Protein AF-0000000082841310 (afdb_homodimer)

Nearest PDB structures (foldseek):
  2igl-assembly1_C  TM=9.762E-01  e=1.191E-15  Escherichia coli K-12
  2gpz-assembly1_A  TM=9.526E-01  e=9.911E-15  Salmonella enterica subsp. enterica serovar Dublin
  3iwu-assembly1_B  TM=9.505E-01  e=1.880E-13  Danio rerio
  2h1x-assembly1_D  TM=9.177E-01  e=1.107E-13  Danio rerio
  3cfq-assembly1_B  TM=9.341E-01  e=1.647E-11  Homo sapiens

Organism: NCBI:txid2654633

Structure (mmCIF, N/CA/C/O backbone):
data_AF-0000000082841310-model_v1
#
loop_
_entity.id
_entity.type
_entity.pdbx_description
1 polymer '5-hydroxyisourate hydrolase'
#
loop_
_atom_site.group_PDB
_atom_site.id
_atom_site.type_symbol
_atom_site.label_atom_id
_atom_site.label_alt_id
_atom_site.label_comp_id
_atom_site.label_asym_id
_atom_site.label_entity_id
_atom_site.label_seq_id
_atom_site.pdbx_PDB_ins_code
_atom_site.Cartn_x
_atom_site.Cartn_y
_atom_site.Cartn_z
_atom_site.occupancy
_atom_site.B_iso_or_equiv
_atom_site.auth_seq_id
_atom_site.auth_comp_id
_atom_site.auth_asym_id
_atom_site.auth_atom_id
_atom_site.pdbx_PDB_model_num
ATOM 1 N N . MET A 1 1 ? 2.818 27.375 11.508 1 87.62 1 MET A N 1
ATOM 2 C CA . MET A 1 1 ? 2.15 26.406 12.375 1 87.62 1 MET A CA 1
ATOM 3 C C . MET A 1 1 ? 1.432 25.344 11.547 1 87.62 1 MET A C 1
ATOM 5 O O . MET A 1 1 ? 0.902 25.641 10.477 1 87.62 1 MET A O 1
ATOM 9 N N . VAL A 1 2 ? 1.519 24.047 12.008 1 89.94 2 VAL A N 1
ATOM 10 C CA . VAL A 1 2 ? 0.82 22.984 11.305 1 89.94 2 VAL A CA 1
ATOM 11 C C . VAL A 1 2 ? -0.659 23 11.68 1 89.94 2 VAL A C 1
ATOM 13 O O . VAL A 1 2 ? -1.005 22.969 12.859 1 89.94 2 VAL A O 1
ATOM 16 N N . PRO A 1 3 ? -1.498 23.094 10.703 1 93.88 3 PRO A N 1
ATOM 17 C CA . PRO A 1 3 ? -2.928 23.109 11.023 1 93.88 3 PRO A CA 1
ATOM 18 C C . PRO A 1 3 ? -3.418 21.75 11.547 1 93.88 3 PRO A C 1
ATOM 20 O O . PRO A 1 3 ? -2.818 20.719 11.25 1 93.88 3 PRO A O 1
ATOM 23 N N . THR A 1 4 ? -4.523 21.766 12.273 1 93.62 4 THR A N 1
ATOM 24 C CA . THR A 1 4 ? -5.184 20.531 12.695 1 93.62 4 THR A CA 1
ATOM 25 C C . THR A 1 4 ? -5.66 19.734 11.492 1 93.62 4 THR A C 1
ATOM 27 O O . THR A 1 4 ? -5.477 18.516 11.438 1 93.62 4 THR A O 1
ATOM 30 N N . ALA A 1 5 ? -6.293 20.438 10.547 1 96.25 5 ALA A N 1
ATOM 31 C CA . ALA A 1 5 ? -6.75 19.812 9.305 1 96.25 5 ALA A CA 1
ATOM 32 C C . ALA A 1 5 ? -5.578 19.516 8.375 1 96.25 5 ALA A C 1
ATOM 34 O O . ALA A 1 5 ? -5.301 20.297 7.453 1 96.25 5 ALA A O 1
ATOM 35 N N . SER A 1 6 ? -4.875 18.438 8.648 1 97.75 6 SER A N 1
ATOM 36 C CA . SER A 1 6 ? -3.666 18.125 7.898 1 97.75 6 SER A CA 1
ATOM 37 C C . SER A 1 6 ? -3.402 16.625 7.867 1 97.75 6 SER A C 1
ATOM 39 O O . SER A 1 6 ? -4.078 15.859 8.555 1 97.75 6 SER A O 1
ATOM 41 N N . ILE A 1 7 ? -2.555 16.281 6.992 1 98.56 7 ILE A N 1
ATOM 42 C CA . ILE A 1 7 ? -2.062 14.906 6.91 1 98.56 7 ILE A CA 1
ATOM 43 C C . ILE A 1 7 ? -0.596 14.859 7.336 1 98.56 7 ILE A C 1
ATOM 45 O O . ILE A 1 7 ? 0.218 15.656 6.867 1 98.56 7 ILE A O 1
ATOM 49 N N . SER A 1 8 ? -0.327 13.969 8.281 1 98.69 8 SER A N 1
ATOM 50 C CA . SER A 1 8 ? 1.045 13.719 8.711 1 98.69 8 SER A CA 1
ATOM 51 C C . SER A 1 8 ? 1.447 12.266 8.461 1 98.69 8 SER A C 1
ATOM 53 O O . SER A 1 8 ? 0.598 11.422 8.164 1 98.69 8 SER A O 1
ATOM 55 N N . ALA A 1 9 ? 2.709 12.086 8.484 1 98.81 9 ALA A N 1
ATOM 56 C CA . ALA A 1 9 ? 3.238 10.742 8.297 1 98.81 9 ALA A CA 1
ATOM 57 C C . ALA A 1 9 ? 4.41 10.477 9.234 1 98.81 9 ALA A C 1
ATOM 59 O O . ALA A 1 9 ? 4.938 11.398 9.859 1 98.81 9 ALA A O 1
ATOM 60 N N . HIS A 1 10 ? 4.703 9.25 9.391 1 98.81 10 HIS A N 1
ATOM 61 C CA . HIS A 1 10 ? 5.816 8.711 10.164 1 98.81 10 HIS A CA 1
ATOM 62 C C . HIS A 1 10 ? 6.305 7.387 9.578 1 98.81 10 HIS A C 1
ATOM 64 O O . HIS A 1 10 ? 5.504 6.492 9.312 1 98.81 10 HIS A O 1
ATOM 70 N N . VAL A 1 11 ? 7.586 7.363 9.289 1 98.88 11 VAL A N 1
ATOM 71 C CA . VAL A 1 11 ? 8.125 6.102 8.797 1 98.88 11 VAL A CA 1
ATOM 72 C C . VAL A 1 11 ? 9.102 5.523 9.828 1 98.88 11 VAL A C 1
ATOM 74 O O . VAL A 1 11 ? 10.094 6.168 10.18 1 98.88 11 VAL A O 1
ATOM 77 N N . LEU A 1 12 ? 8.773 4.406 10.32 1 98.81 12 LEU A N 1
ATOM 78 C CA . LEU A 1 12 ? 9.664 3.641 11.188 1 98.81 12 LEU A CA 1
ATOM 79 C C . LEU A 1 12 ? 10.25 2.447 10.445 1 98.81 12 LEU A C 1
ATOM 81 O O . LEU A 1 12 ? 9.516 1.588 9.953 1 98.81 12 LEU A O 1
ATOM 85 N N . ASP A 1 13 ? 11.547 2.363 10.32 1 98.56 13 ASP A N 1
ATOM 86 C CA . ASP A 1 13 ? 12.25 1.206 9.773 1 98.56 13 ASP A CA 1
ATOM 87 C C . ASP A 1 13 ? 12.453 0.132 10.836 1 98.56 13 ASP A C 1
ATOM 89 O O . ASP A 1 13 ? 13.43 0.172 11.586 1 98.56 13 ASP A O 1
ATOM 93 N N . ILE A 1 14 ? 11.68 -0.833 10.742 1 97.69 14 ILE A N 1
ATOM 94 C CA . ILE A 1 14 ? 11.688 -1.808 11.828 1 97.69 14 ILE A CA 1
ATOM 95 C C . ILE A 1 14 ? 12.828 -2.801 11.625 1 97.69 14 ILE A C 1
ATOM 97 O O . ILE A 1 14 ? 13.266 -3.457 12.578 1 97.69 14 ILE A O 1
ATOM 101 N N . SER A 1 15 ? 13.297 -3.008 10.461 1 95 15 SER A N 1
ATOM 102 C CA . SER A 1 15 ? 14.445 -3.879 10.219 1 95 15 SER A CA 1
ATOM 103 C C . SER A 1 15 ? 15.719 -3.293 10.812 1 95 15 SER A C 1
ATOM 105 O O . SER A 1 15 ? 16.578 -4.031 11.281 1 95 15 SER A O 1
ATOM 107 N N . GLY A 1 16 ? 15.82 -2.014 10.82 1 94 16 GLY A N 1
ATOM 108 C CA . GLY A 1 16 ? 16.969 -1.332 11.406 1 94 16 GLY A CA 1
ATOM 109 C C . GLY A 1 16 ? 16.734 -0.907 12.844 1 94 16 GLY A C 1
ATOM 110 O O . GLY A 1 16 ? 17.672 -0.528 13.547 1 94 16 GLY A O 1
ATOM 111 N N . GLY A 1 17 ? 15.516 -0.936 13.258 1 96.56 17 GLY A N 1
ATOM 112 C CA . GLY A 1 17 ? 15.156 -0.547 14.617 1 96.56 17 GLY A CA 1
ATOM 113 C C . GLY A 1 17 ? 15.25 0.948 14.852 1 96.56 17 GLY A C 1
ATOM 114 O O . GLY A 1 17 ? 15.625 1.387 15.945 1 96.56 17 GLY A O 1
ATOM 115 N N . LYS A 1 18 ? 14.938 1.719 13.859 1 98 18 LYS A N 1
ATOM 116 C CA . LYS A 1 18 ? 15.094 3.166 13.961 1 98 18 LYS A CA 1
ATOM 117 C C . LYS A 1 18 ? 14.094 3.896 13.078 1 98 18 LYS A C 1
ATOM 119 O O . LYS A 1 18 ? 13.578 3.326 12.109 1 98 18 LYS A O 1
ATOM 124 N N . PRO A 1 19 ? 13.797 5.207 13.43 1 98.62 19 PRO A N 1
ATOM 125 C CA . PRO A 1 19 ? 13.039 6.027 12.477 1 98.62 19 PRO A CA 1
ATOM 126 C C . PRO A 1 19 ? 13.75 6.172 11.133 1 98.62 19 PRO A C 1
ATOM 128 O O . PRO A 1 19 ? 14.977 6.238 11.086 1 98.62 19 PRO A O 1
ATOM 131 N N . ALA A 1 20 ? 13.062 6.148 10.109 1 98.69 20 ALA A N 1
ATOM 132 C CA . ALA A 1 20 ? 13.633 6.301 8.773 1 98.69 20 ALA A CA 1
ATOM 133 C C . ALA A 1 20 ? 13.719 7.773 8.383 1 98.69 20 ALA A C 1
ATOM 135 O O . ALA A 1 20 ? 12.719 8.383 7.996 1 98.69 20 ALA A O 1
ATOM 136 N N . ALA A 1 21 ? 14.883 8.383 8.445 1 98.38 21 ALA A N 1
ATOM 137 C CA . ALA A 1 21 ? 15.125 9.766 8.031 1 98.38 21 ALA A CA 1
ATOM 138 C C . ALA A 1 21 ? 15.406 9.844 6.535 1 98.38 21 ALA A C 1
ATOM 140 O O . ALA A 1 21 ? 16.078 8.984 5.977 1 98.38 21 ALA A O 1
ATOM 141 N N . GLY A 1 22 ? 14.836 10.797 5.902 1 98.44 22 GLY A N 1
ATOM 142 C CA . GLY A 1 22 ? 15.258 11.117 4.547 1 98.44 22 GLY A CA 1
ATOM 143 C C . GLY A 1 22 ? 14.438 10.406 3.486 1 98.44 22 GLY A C 1
ATOM 144 O O . GLY A 1 22 ? 14.812 10.383 2.312 1 98.44 22 GLY A O 1
ATOM 145 N N . ILE A 1 23 ? 13.375 9.789 3.838 1 98.81 23 ILE A N 1
ATOM 146 C CA . ILE A 1 23 ? 12.461 9.25 2.842 1 98.81 23 ILE A CA 1
ATOM 147 C C . ILE A 1 23 ? 11.578 10.367 2.293 1 98.81 23 ILE A C 1
ATOM 149 O O . ILE A 1 23 ? 10.914 11.078 3.057 1 98.81 23 ILE A O 1
ATOM 153 N N . GLN A 1 24 ? 11.617 10.578 1.01 1 98.88 24 GLN A N 1
ATOM 154 C CA . GLN A 1 24 ? 10.703 11.539 0.388 1 98.88 24 GLN A CA 1
ATOM 155 C C . GLN A 1 24 ? 9.289 10.977 0.321 1 98.88 24 GLN A C 1
ATOM 157 O O . GLN A 1 24 ? 9.094 9.812 -0.026 1 98.88 24 GLN A O 1
ATOM 162 N N . ILE A 1 25 ? 8.352 11.742 0.687 1 98.94 25 ILE A N 1
ATOM 163 C CA . ILE A 1 25 ? 6.934 11.422 0.583 1 98.94 25 ILE A CA 1
ATOM 164 C C . ILE A 1 25 ? 6.246 12.422 -0.347 1 98.94 25 ILE A C 1
ATOM 166 O O . ILE A 1 25 ? 6.305 13.633 -0.122 1 98.94 25 ILE A O 1
ATOM 170 N N . LEU A 1 26 ? 5.652 11.891 -1.421 1 98.94 26 LEU A N 1
ATOM 171 C CA . LEU A 1 26 ? 4.832 12.695 -2.324 1 98.94 26 LEU A CA 1
ATOM 172 C C . LEU A 1 26 ? 3.355 12.57 -1.962 1 98.94 26 LEU A C 1
ATOM 174 O O . LEU A 1 26 ? 2.869 11.477 -1.673 1 98.94 26 LEU A O 1
ATOM 178 N N . ALA A 1 27 ? 2.705 13.742 -1.963 1 98.88 27 ALA A N 1
ATOM 179 C CA . ALA A 1 27 ? 1.276 13.766 -1.658 1 98.88 27 ALA A CA 1
ATOM 180 C C . ALA A 1 27 ? 0.462 14.172 -2.883 1 98.88 27 ALA A C 1
ATOM 182 O O . ALA A 1 27 ? 0.828 15.109 -3.596 1 98.88 27 ALA A O 1
ATOM 183 N N . TYR A 1 28 ? -0.598 13.414 -3.111 1 98.88 28 TYR A N 1
ATOM 184 C CA . TYR A 1 28 ? -1.493 13.68 -4.23 1 98.88 28 TYR A CA 1
ATOM 185 C C . TYR A 1 28 ? -2.945 13.727 -3.77 1 98.88 28 TYR A C 1
ATOM 187 O O . TYR A 1 28 ? -3.309 13.094 -2.777 1 98.88 28 TYR A O 1
ATOM 195 N N . PHE A 1 29 ? -3.727 14.5 -4.527 1 98.81 29 PHE A N 1
ATOM 196 C CA . PHE A 1 29 ? -5.176 14.57 -4.391 1 98.81 29 PHE A CA 1
ATOM 197 C C . PHE A 1 29 ? -5.863 14.211 -5.703 1 98.81 29 PHE A C 1
ATOM 199 O O . PHE A 1 29 ? -5.434 14.641 -6.773 1 98.81 29 PHE A O 1
ATOM 206 N N . GLN A 1 30 ? -6.863 13.344 -5.543 1 98.56 30 GLN A N 1
ATOM 207 C CA . GLN A 1 30 ? -7.543 12.898 -6.754 1 98.56 30 GLN A CA 1
ATOM 208 C C . GLN A 1 30 ? -8.5 13.961 -7.273 1 98.56 30 GLN A C 1
ATOM 210 O O . GLN A 1 30 ? -9.352 14.453 -6.531 1 98.56 30 GLN A O 1
ATOM 215 N N . VAL A 1 31 ? -8.375 14.359 -8.484 1 97.56 31 VAL A N 1
ATOM 216 C CA . VAL A 1 31 ? -9.281 15.258 -9.188 1 97.56 31 VAL A CA 1
ATOM 217 C C . VAL A 1 31 ? -9.82 14.562 -10.438 1 97.56 31 VAL A C 1
ATOM 219 O O . VAL A 1 31 ? -9.078 14.328 -11.398 1 97.56 31 VAL A O 1
ATOM 222 N N . ASP A 1 32 ? -11.156 14.195 -10.383 1 92.69 32 ASP A N 1
ATOM 223 C CA . ASP A 1 32 ? -11.758 13.359 -11.414 1 92.69 32 ASP A CA 1
ATOM 224 C C . ASP A 1 32 ? -11.008 12.039 -11.555 1 92.69 32 ASP A C 1
ATOM 226 O O . ASP A 1 32 ? -10.906 11.266 -10.602 1 92.69 32 ASP A O 1
ATOM 230 N N . ASP A 1 33 ? -10.266 11.695 -12.547 1 90.06 33 ASP A N 1
ATOM 231 C CA . ASP A 1 33 ? -9.594 10.406 -12.719 1 90.06 33 ASP A CA 1
ATOM 232 C C . ASP A 1 33 ? -8.078 10.586 -12.789 1 90.06 33 ASP A C 1
ATOM 234 O O . ASP A 1 33 ? -7.367 9.719 -13.297 1 90.06 33 ASP A O 1
ATOM 238 N N . SER A 1 34 ? -7.707 11.75 -12.172 1 96.69 34 SER A N 1
ATOM 239 C CA . SER A 1 34 ? -6.277 12.047 -12.211 1 96.69 34 SER A CA 1
ATOM 240 C C . SER A 1 34 ? -5.754 12.43 -10.828 1 96.69 34 SER A C 1
ATOM 242 O O . SER A 1 34 ? -6.535 12.773 -9.938 1 96.69 34 SER A O 1
ATOM 244 N N . TRP A 1 35 ? -4.492 12.312 -10.703 1 98.06 35 TRP A N 1
ATOM 245 C CA . TRP A 1 35 ? -3.816 12.68 -9.469 1 98.06 35 TRP A CA 1
ATOM 246 C C . TRP A 1 35 ? -3.113 14.023 -9.609 1 98.06 35 TRP A C 1
ATOM 248 O O . TRP A 1 35 ? -2.312 14.219 -10.523 1 98.06 35 TRP A O 1
ATOM 258 N N . LYS A 1 36 ? -3.459 14.961 -8.711 1 98.44 36 LYS A N 1
ATOM 259 C CA . LYS A 1 36 ? -2.77 16.25 -8.617 1 98.44 36 LYS A CA 1
ATOM 260 C C . LYS A 1 36 ? -1.772 16.25 -7.461 1 98.44 36 LYS A C 1
ATOM 262 O O . LYS A 1 36 ? -2.152 16.062 -6.305 1 98.44 36 LYS A O 1
ATOM 267 N N . LYS A 1 37 ? -0.49 16.547 -7.789 1 98.75 37 LYS A N 1
ATOM 268 C CA . LYS A 1 37 ? 0.514 16.641 -6.73 1 98.75 37 LYS A CA 1
ATOM 269 C C . LYS A 1 37 ? 0.271 17.875 -5.855 1 98.75 37 LYS A C 1
ATOM 271 O O . LYS A 1 37 ? 0.106 18.984 -6.363 1 98.75 37 LYS A O 1
ATOM 276 N N . ILE A 1 38 ? 0.309 17.688 -4.527 1 98.81 38 ILE A N 1
ATOM 277 C CA . ILE A 1 38 ? -0.021 18.797 -3.645 1 98.81 38 ILE A CA 1
ATOM 278 C C . ILE A 1 38 ? 1.093 18.984 -2.619 1 98.81 38 ILE A C 1
ATOM 280 O O . ILE A 1 38 ? 1.05 19.922 -1.816 1 98.81 38 ILE A O 1
ATOM 284 N N . GLY A 1 39 ? 2.039 18.031 -2.633 1 98.56 39 GLY A N 1
ATOM 285 C CA . GLY A 1 39 ? 3.127 18.188 -1.681 1 98.56 39 GLY A CA 1
ATOM 286 C C . GLY A 1 39 ? 4.262 17.219 -1.905 1 98.56 39 GLY A C 1
ATOM 287 O O . GLY A 1 39 ? 4.105 16.219 -2.625 1 98.56 39 GLY A O 1
ATOM 288 N N . SER A 1 40 ? 5.383 17.5 -1.416 1 98.75 40 SER A N 1
ATOM 289 C CA . SER A 1 40 ? 6.602 16.688 -1.406 1 98.75 40 SER A CA 1
ATOM 290 C C . SER A 1 40 ? 7.48 17.031 -0.21 1 98.75 40 SER A C 1
ATOM 292 O O . SER A 1 40 ? 8.016 18.141 -0.126 1 98.75 40 SER A O 1
ATOM 294 N N . GLU A 1 41 ? 7.566 16.141 0.684 1 98.75 41 GLU A N 1
ATOM 295 C CA . GLU A 1 41 ? 8.328 16.375 1.905 1 98.75 41 GLU A CA 1
ATOM 296 C C . GLU A 1 41 ? 9.266 15.211 2.205 1 98.75 41 GLU A C 1
ATOM 298 O O . GLU A 1 41 ? 9.133 14.133 1.611 1 98.75 41 GLU A O 1
ATOM 303 N N . PHE A 1 42 ? 10.219 15.43 3.102 1 98.81 42 PHE A N 1
A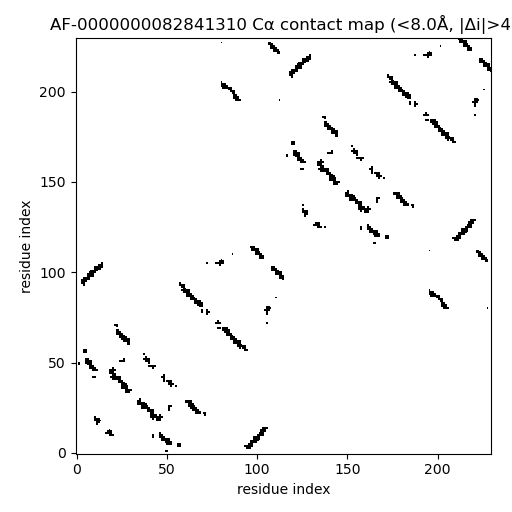TOM 304 C CA . PHE A 1 42 ? 11.133 14.391 3.564 1 98.81 42 PHE A CA 1
ATOM 305 C C . PHE A 1 42 ? 10.938 14.117 5.051 1 98.81 42 PHE A C 1
ATOM 307 O O . PHE A 1 42 ? 10.734 15.047 5.836 1 98.81 42 PHE A O 1
ATOM 314 N N . THR A 1 43 ? 10.961 12.812 5.367 1 98.88 43 THR A N 1
ATOM 315 C CA . THR A 1 43 ? 10.961 12.5 6.793 1 98.88 43 THR A CA 1
ATOM 316 C C . THR A 1 43 ? 12.164 13.141 7.484 1 98.88 43 THR A C 1
ATOM 318 O O . THR A 1 43 ? 13.266 13.156 6.934 1 98.88 43 THR A O 1
ATOM 321 N N . GLN A 1 44 ? 11.898 13.672 8.617 1 98.62 44 GLN A N 1
ATOM 322 C CA . GLN A 1 44 ? 12.945 14.25 9.453 1 98.62 44 GLN A CA 1
ATOM 323 C C . GLN A 1 44 ? 13.758 13.164 10.148 1 98.62 44 GLN A C 1
ATOM 325 O O . GLN A 1 44 ? 13.578 11.977 9.883 1 98.62 44 GLN A O 1
ATOM 330 N N . THR A 1 45 ? 14.617 13.586 11.094 1 98.31 45 THR A N 1
ATOM 331 C CA . THR A 1 45 ? 15.508 12.656 11.773 1 98.31 45 THR A CA 1
ATOM 332 C C . THR A 1 45 ? 14.719 11.695 12.656 1 98.31 45 THR A C 1
ATOM 334 O O . THR A 1 45 ? 15.156 10.57 12.906 1 98.31 45 THR A O 1
ATOM 337 N N . ASN A 1 46 ? 13.609 12.117 13.062 1 98.56 46 ASN A N 1
ATOM 338 C CA . ASN A 1 46 ? 12.773 11.258 13.891 1 98.56 46 ASN A CA 1
ATOM 339 C C . ASN A 1 46 ? 11.789 10.445 13.047 1 98.56 46 ASN A C 1
ATOM 341 O O . ASN A 1 46 ? 10.875 9.812 13.586 1 98.56 46 ASN A O 1
ATOM 345 N N . GLY A 1 47 ? 11.898 10.477 11.734 1 98.81 47 GLY A N 1
ATOM 346 C CA . GLY A 1 47 ? 11.086 9.688 10.82 1 98.81 47 GLY A CA 1
ATOM 347 C C . GLY A 1 47 ? 9.742 10.328 10.516 1 98.81 47 GLY A C 1
ATOM 348 O O . GLY A 1 47 ? 8.906 9.727 9.836 1 98.81 47 GLY A O 1
ATOM 349 N N . ARG A 1 48 ? 9.539 11.594 10.961 1 98.75 48 ARG A N 1
ATOM 350 C CA . ARG A 1 48 ? 8.219 12.211 10.852 1 98.75 48 ARG A CA 1
ATOM 351 C C . ARG A 1 48 ? 8.18 13.234 9.727 1 98.75 48 ARG A C 1
ATOM 353 O O . ARG A 1 48 ? 9.211 13.789 9.344 1 98.75 48 ARG A O 1
ATOM 360 N N . VAL A 1 49 ? 7.062 13.391 9.141 1 98.62 49 VAL A N 1
ATOM 361 C CA . VAL A 1 49 ? 6.613 14.539 8.359 1 98.62 49 VAL A CA 1
ATOM 362 C C . VAL A 1 49 ? 5.348 15.125 8.977 1 98.62 49 VAL A C 1
ATOM 364 O O . VAL A 1 49 ? 4.273 14.516 8.898 1 98.62 49 VAL A O 1
ATOM 367 N N . ASP A 1 50 ? 5.445 16.25 9.5 1 98 50 ASP A N 1
ATOM 368 C CA . ASP A 1 50 ? 4.32 16.812 10.242 1 98 50 ASP A CA 1
ATOM 369 C C . ASP A 1 50 ? 3.201 17.25 9.297 1 98 50 ASP A C 1
ATOM 371 O O . ASP A 1 50 ? 2.029 17.266 9.68 1 98 50 ASP A O 1
ATOM 375 N N . TRP A 1 51 ? 3.59 17.609 8.164 1 98.38 51 TRP A N 1
ATOM 376 C CA . TRP A 1 51 ? 2.654 18.141 7.18 1 98.38 51 TRP A CA 1
ATOM 377 C C . TRP A 1 51 ? 3.115 17.812 5.762 1 98.38 51 TRP A C 1
ATOM 379 O O . TRP A 1 51 ? 3.994 18.484 5.219 1 98.38 51 TRP A O 1
ATOM 389 N N . VAL A 1 52 ? 2.379 16.828 5.133 1 98.44 52 VAL A N 1
ATOM 390 C CA . VAL A 1 52 ? 2.883 16.312 3.867 1 98.44 52 VAL A CA 1
ATOM 391 C C . VAL A 1 52 ? 2.512 17.266 2.734 1 98.44 52 VAL A C 1
ATOM 393 O O . VAL A 1 52 ? 3.07 17.188 1.639 1 98.44 52 VAL A O 1
ATOM 396 N N . SER A 1 53 ? 1.562 18.141 2.918 1 98.06 53 SER A N 1
ATOM 397 C CA . SER A 1 53 ? 1.116 19.094 1.903 1 98.06 53 SER A CA 1
ATOM 398 C C . SER A 1 53 ? 0.993 20.5 2.48 1 98.06 53 SER A C 1
ATOM 400 O O . SER A 1 53 ? -0.103 21.062 2.523 1 98.06 53 SER A O 1
ATOM 402 N N . PRO A 1 54 ? 2.143 21.109 2.803 1 97.31 54 PRO A N 1
ATOM 403 C CA . PRO A 1 54 ? 2.111 22.438 3.402 1 97.31 54 PRO A CA 1
ATOM 404 C C . PRO A 1 54 ? 1.411 23.469 2.518 1 97.31 54 PRO A C 1
ATOM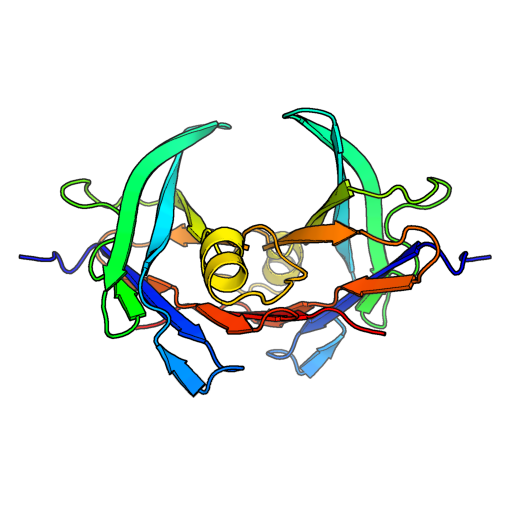 406 O O . PRO A 1 54 ? 1.602 23.469 1.299 1 97.31 54 PRO A O 1
ATOM 409 N N . ASN A 1 55 ? 0.5 24.266 3.229 1 95.5 55 ASN A N 1
ATOM 410 C CA . ASN A 1 55 ? -0.18 25.422 2.643 1 95.5 55 ASN A CA 1
ATOM 411 C C . ASN A 1 55 ? -1.267 25 1.662 1 95.5 55 ASN A C 1
ATOM 413 O O . ASN A 1 55 ? -1.694 25.781 0.818 1 95.5 55 ASN A O 1
ATOM 417 N N . VAL A 1 56 ? -1.596 23.766 1.61 1 97.06 56 VAL A N 1
ATOM 418 C CA . VAL A 1 56 ? -2.73 23.266 0.839 1 97.06 56 VAL A CA 1
ATOM 419 C C . VAL A 1 56 ? -3.85 22.844 1.785 1 97.06 56 VAL A C 1
ATOM 421 O O . VAL A 1 56 ? -3.672 21.922 2.592 1 97.06 56 VAL A O 1
ATOM 424 N N . PRO A 1 57 ? -4.965 23.5 1.662 1 96.31 57 PRO A N 1
ATOM 425 C CA . PRO A 1 57 ? -6.07 23.094 2.535 1 96.31 57 PRO A CA 1
ATOM 426 C C . PRO A 1 57 ? -6.59 21.688 2.221 1 96.31 57 PRO A C 1
ATOM 428 O O . PRO A 1 57 ? -6.672 21.312 1.052 1 96.31 57 PRO A O 1
ATOM 431 N N . LEU A 1 58 ? -6.992 20.906 3.27 1 97.25 58 LEU A N 1
ATOM 432 C CA . LEU A 1 58 ? -7.562 19.578 3.09 1 97.25 58 LEU A CA 1
ATOM 433 C C . LEU A 1 58 ? -8.977 19.672 2.527 1 97.25 58 LEU A C 1
ATOM 435 O O . LEU A 1 58 ? -9.742 20.562 2.895 1 97.25 58 LEU A O 1
ATOM 439 N N . GLU A 1 59 ? -9.305 18.812 1.661 1 97.81 59 GLU A N 1
ATOM 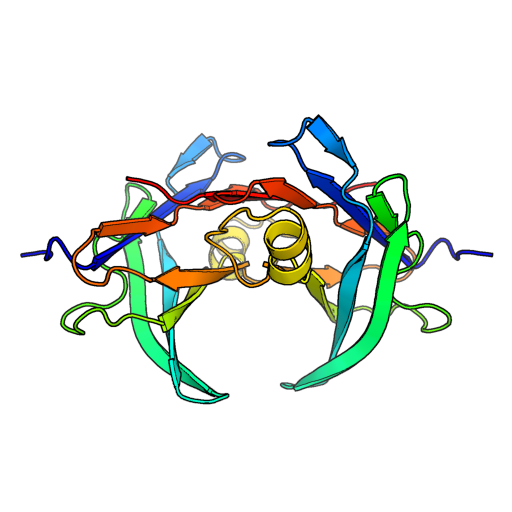440 C CA . GLU A 1 59 ? -10.648 18.609 1.12 1 97.81 59 GLU A CA 1
ATOM 441 C C . GLU A 1 59 ? -11.094 17.172 1.255 1 97.81 59 GLU A C 1
ATOM 443 O O . GLU A 1 59 ? -10.266 16.25 1.283 1 97.81 59 GLU A O 1
ATOM 448 N N . SER A 1 60 ? -12.406 17.047 1.408 1 98.25 60 SER A N 1
ATOM 449 C CA . SER A 1 60 ? -12.914 15.688 1.344 1 98.25 60 SER A CA 1
ATOM 450 C C . SER A 1 60 ? -12.633 15.055 -0.016 1 98.25 60 SER A C 1
ATOM 452 O O . SER A 1 60 ? -12.758 15.711 -1.051 1 98.25 60 SER A O 1
ATOM 454 N N . GLY A 1 61 ? -12.164 13.82 -0 1 98.31 61 GLY A N 1
ATOM 455 C CA . GLY A 1 61 ? -11.805 13.133 -1.229 1 98.31 61 GLY A CA 1
ATOM 456 C C . GLY A 1 61 ? -10.734 12.078 -1.027 1 98.31 61 GLY A C 1
ATOM 457 O O . GLY A 1 61 ? -10.484 11.648 0.1 1 98.31 61 GLY A O 1
ATOM 458 N N . THR A 1 62 ? -10.195 11.594 -2.096 1 98.69 62 THR A N 1
ATOM 459 C CA . THR A 1 62 ? -9.219 10.516 -2.072 1 98.69 62 THR A CA 1
ATOM 460 C C . THR A 1 62 ? -7.801 11.07 -2.195 1 98.69 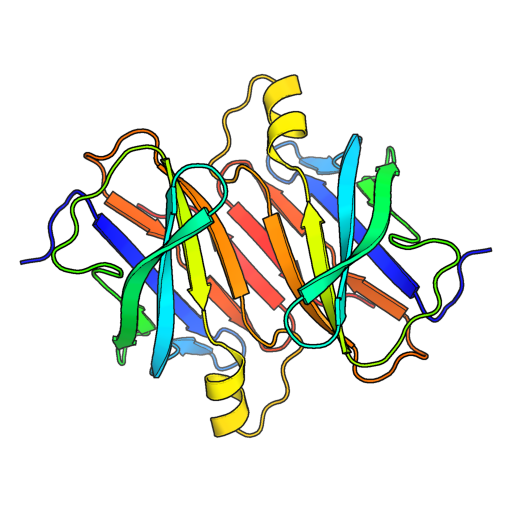62 THR A C 1
ATOM 462 O O . THR A 1 62 ? -7.535 11.938 -3.033 1 98.69 62 THR A O 1
ATOM 465 N N . TYR A 1 63 ? -6.93 10.625 -1.308 1 98.88 63 TYR A N 1
ATOM 466 C CA . TYR A 1 63 ? -5.527 11.023 -1.27 1 98.88 63 TYR A CA 1
ATOM 467 C C . TYR A 1 63 ? -4.617 9.836 -1.551 1 98.88 63 TYR A C 1
ATOM 469 O O . TYR A 1 63 ? -5.02 8.688 -1.389 1 98.88 63 TYR A O 1
ATOM 477 N N . ARG A 1 64 ? -3.447 10.211 -1.978 1 98.88 64 ARG A N 1
ATOM 478 C CA . ARG A 1 64 ? -2.381 9.242 -2.217 1 98.88 64 ARG A CA 1
ATOM 479 C C . ARG A 1 64 ? -1.048 9.75 -1.679 1 98.88 64 ARG A C 1
ATOM 481 O O . ARG A 1 64 ? -0.624 10.859 -2.006 1 98.88 64 ARG A O 1
ATOM 488 N N . LEU A 1 65 ? -0.489 8.984 -0.783 1 98.94 65 LEU A N 1
ATOM 489 C CA . LEU A 1 65 ? 0.887 9.234 -0.371 1 98.94 65 LEU A CA 1
ATOM 490 C C . LEU A 1 65 ? 1.837 8.219 -1.001 1 98.94 65 LEU A C 1
ATOM 492 O O . LEU A 1 65 ? 1.562 7.02 -0.993 1 98.94 65 LEU A O 1
ATOM 496 N N . VAL A 1 66 ? 2.918 8.703 -1.61 1 98.94 66 VAL A N 1
ATOM 497 C CA . VAL A 1 66 ? 3.961 7.859 -2.184 1 98.94 66 VAL A CA 1
ATOM 498 C C . VAL A 1 66 ? 5.234 7.977 -1.353 1 98.94 66 VAL A C 1
ATOM 500 O O . VAL A 1 66 ? 5.828 9.055 -1.266 1 98.94 66 VAL A O 1
ATOM 503 N N . TYR A 1 67 ? 5.602 6.887 -0.695 1 98.94 67 TYR A N 1
ATOM 504 C CA . TYR A 1 67 ? 6.848 6.805 0.061 1 98.94 67 TYR A CA 1
ATOM 505 C C . TYR A 1 67 ? 7.973 6.246 -0.801 1 98.94 67 TYR A C 1
ATOM 507 O O . TYR A 1 67 ? 7.938 5.082 -1.207 1 98.94 67 TYR A O 1
ATOM 515 N N . LEU A 1 68 ? 8.938 7.039 -1.103 1 98.81 68 LEU A N 1
ATOM 516 C CA . LEU A 1 68 ? 10.047 6.594 -1.942 1 98.81 68 LEU A CA 1
ATOM 517 C C . LEU A 1 68 ? 11.062 5.801 -1.128 1 98.81 68 LEU A C 1
ATOM 519 O O . LEU A 1 68 ? 12.109 6.328 -0.756 1 98.81 68 LEU A O 1
ATOM 523 N N . THR A 1 69 ? 10.82 4.539 -1.041 1 98.62 69 THR A N 1
ATOM 524 C CA . THR A 1 69 ? 11.539 3.68 -0.103 1 98.62 69 THR A CA 1
ATOM 525 C C . THR A 1 69 ? 12.859 3.199 -0.706 1 98.62 69 THR A C 1
ATOM 527 O O . THR A 1 69 ? 13.836 3.004 0.012 1 98.62 69 THR A O 1
ATOM 530 N N . LYS A 1 70 ? 12.945 3.018 -1.966 1 98.5 70 LYS A N 1
ATOM 531 C CA . LYS A 1 70 ? 14.109 2.414 -2.607 1 98.5 70 LYS A CA 1
ATOM 532 C C . LYS A 1 70 ? 15.344 3.289 -2.434 1 98.5 70 LYS A C 1
ATOM 534 O O . LYS A 1 70 ? 16.422 2.795 -2.068 1 98.5 70 LYS A O 1
ATOM 539 N N . PRO A 1 71 ? 15.266 4.645 -2.674 1 98.5 71 PRO A N 1
ATOM 540 C CA . PRO A 1 71 ? 16.469 5.449 -2.436 1 98.5 71 PRO A CA 1
ATOM 541 C C . PRO A 1 71 ? 17 5.316 -1.008 1 98.5 71 PRO A C 1
ATOM 543 O O . PRO A 1 71 ? 18.203 5.305 -0.792 1 98.5 71 PRO A O 1
ATOM 546 N N . TYR A 1 72 ? 16.094 5.18 -0.061 1 98.44 72 TYR A N 1
ATOM 547 C CA . TYR A 1 72 ? 16.469 5.043 1.343 1 98.44 72 TYR A CA 1
ATOM 548 C C . TYR A 1 72 ? 17.266 3.764 1.575 1 98.44 72 TYR A C 1
ATOM 550 O O . TYR A 1 72 ? 18.344 3.795 2.17 1 98.44 72 TYR A O 1
ATOM 558 N N . TYR A 1 73 ? 16.828 2.658 1.106 1 98.19 73 TYR A N 1
ATOM 559 C CA . TYR A 1 73 ? 17.5 1.378 1.311 1 98.19 73 TYR A CA 1
ATOM 560 C C . TYR A 1 73 ? 18.766 1.276 0.454 1 98.19 73 TYR A C 1
ATOM 562 O O . TYR A 1 73 ? 19.766 0.695 0.877 1 98.19 73 TYR A O 1
ATOM 570 N N . ASN A 1 74 ? 18.672 1.86 -0.761 1 97.88 74 ASN A N 1
ATOM 571 C CA . ASN A 1 74 ? 19.844 1.863 -1.631 1 97.88 74 ASN A CA 1
ATOM 572 C C . ASN A 1 74 ? 21.031 2.549 -0.966 1 97.88 74 ASN A C 1
ATOM 574 O O . ASN A 1 74 ? 22.172 2.098 -1.102 1 97.88 74 ASN A O 1
ATOM 578 N N . GLN A 1 75 ? 20.75 3.602 -0.304 1 97.12 75 GLN A N 1
ATOM 579 C CA . GLN A 1 75 ? 21.797 4.344 0.379 1 97.12 75 GLN A CA 1
ATOM 580 C C . GLN A 1 75 ? 22.484 3.48 1.438 1 97.12 75 GLN A C 1
ATOM 582 O O . GLN A 1 75 ? 23.656 3.697 1.765 1 97.12 75 GLN A O 1
ATOM 587 N N . GLN A 1 76 ? 21.812 2.486 1.928 1 96 76 GLN A N 1
ATOM 588 C CA . GLN A 1 76 ? 22.328 1.599 2.965 1 96 76 GLN A CA 1
ATOM 589 C C . GLN A 1 76 ? 22.875 0.303 2.363 1 96 76 GLN A C 1
ATOM 591 O O . GLN A 1 76 ? 23.328 -0.584 3.09 1 96 76 GLN A O 1
ATOM 596 N N . GLY A 1 77 ? 22.719 0.153 1.05 1 97.62 77 GLY A N 1
ATOM 597 C CA . GLY A 1 77 ? 23.156 -1.059 0.375 1 97.62 77 GLY A CA 1
ATOM 598 C C . GLY A 1 77 ? 22.219 -2.232 0.591 1 97.62 77 GLY A C 1
ATOM 599 O O . GLY A 1 77 ? 22.656 -3.389 0.559 1 97.62 77 GLY A O 1
ATOM 600 N N . ILE A 1 78 ? 21.047 -1.928 0.888 1 97.81 78 ILE A N 1
ATOM 601 C CA . ILE A 1 78 ? 20.062 -2.961 1.173 1 97.81 78 ILE A CA 1
ATOM 602 C C . ILE A 1 78 ? 19.062 -3.059 0.018 1 97.81 78 ILE A C 1
ATOM 604 O O . ILE A 1 78 ? 18.531 -2.043 -0.438 1 97.81 78 ILE A O 1
ATOM 608 N N . ASP A 1 79 ? 18.891 -4.266 -0.455 1 97.06 79 ASP A N 1
ATOM 609 C CA . ASP A 1 79 ? 17.844 -4.496 -1.45 1 97.06 79 ASP A CA 1
ATOM 610 C C . ASP A 1 79 ? 16.453 -4.441 -0.816 1 97.06 79 ASP A C 1
ATOM 612 O O . ASP A 1 79 ? 16.297 -4.801 0.351 1 97.06 79 ASP A O 1
ATOM 616 N N . THR A 1 80 ? 15.57 -4.02 -1.595 1 98.06 80 THR A N 1
ATOM 617 C CA . THR A 1 80 ? 14.195 -3.967 -1.108 1 98.06 80 THR A CA 1
ATOM 618 C C . THR A 1 80 ? 13.234 -4.531 -2.148 1 98.06 80 THR A C 1
ATOM 620 O O . THR A 1 80 ? 13.484 -4.434 -3.352 1 98.06 80 THR A O 1
ATOM 623 N N . PHE A 1 81 ? 12.188 -5.148 -1.693 1 98.56 81 PHE A N 1
ATOM 624 C CA . PHE A 1 81 ? 11.148 -5.734 -2.527 1 98.56 81 PHE A CA 1
ATOM 625 C C . PHE A 1 81 ? 10.258 -4.648 -3.125 1 98.56 81 PHE A C 1
ATOM 627 O O . PHE A 1 81 ? 9.688 -4.828 -4.203 1 98.56 81 PHE A O 1
ATOM 634 N N . TYR A 1 82 ? 10.164 -3.453 -2.502 1 98.69 82 TYR A N 1
ATOM 635 C CA . TYR A 1 82 ? 9.258 -2.375 -2.877 1 98.69 82 TYR A CA 1
ATOM 636 C C . TYR A 1 82 ? 10.031 -1.17 -3.402 1 98.69 82 TYR A C 1
ATOM 638 O O . TYR A 1 82 ? 10.703 -0.476 -2.639 1 98.69 82 TYR A O 1
ATOM 646 N N . PRO A 1 83 ? 9.898 -0.852 -4.637 1 98.31 83 PRO A N 1
ATOM 647 C CA . PRO A 1 83 ? 10.57 0.349 -5.137 1 98.31 83 PRO A CA 1
ATOM 648 C C . PRO A 1 83 ? 10.031 1.633 -4.512 1 98.31 83 PRO A C 1
ATOM 650 O O . PRO A 1 83 ? 10.766 2.607 -4.355 1 98.31 83 PRO A O 1
ATOM 653 N N . TYR A 1 84 ? 8.781 1.659 -4.188 1 98.75 84 TYR A N 1
ATOM 654 C CA . TYR A 1 84 ? 8.062 2.652 -3.398 1 98.75 84 TYR A CA 1
ATOM 655 C C . TYR A 1 84 ? 6.766 2.076 -2.85 1 98.75 84 TYR A C 1
ATOM 657 O O . TYR A 1 84 ? 6.352 0.98 -3.234 1 98.75 84 TYR A O 1
ATOM 665 N N . VAL A 1 85 ? 6.227 2.77 -1.915 1 98.88 85 VAL A N 1
ATOM 666 C CA . VAL A 1 85 ? 4.957 2.373 -1.312 1 98.88 85 VAL A CA 1
ATOM 667 C C . VAL A 1 85 ? 3.906 3.449 -1.566 1 98.88 85 VAL A C 1
ATOM 669 O O . VAL A 1 85 ? 4.176 4.641 -1.396 1 98.88 85 VAL A O 1
ATOM 672 N N . GLU A 1 86 ? 2.744 3.041 -1.992 1 98.88 86 GLU A N 1
ATOM 673 C CA . GLU A 1 86 ? 1.616 3.955 -2.154 1 98.88 86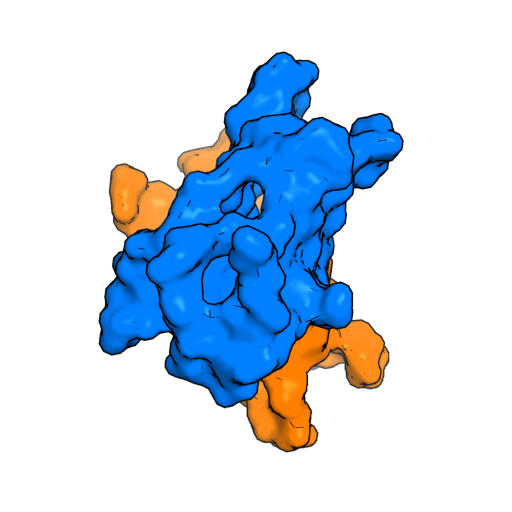 GLU A CA 1
ATOM 674 C C . GLU A 1 86 ? 0.501 3.635 -1.162 1 98.88 86 GLU A C 1
ATOM 676 O O . GLU A 1 86 ? 0.124 2.473 -0.997 1 98.88 86 GLU A O 1
ATOM 681 N N . VAL A 1 87 ? 0.087 4.602 -0.503 1 98.94 87 VAL A N 1
ATOM 682 C CA . VAL A 1 87 ? -1.072 4.469 0.373 1 98.94 87 VAL A CA 1
ATOM 683 C C . VAL A 1 87 ? -2.203 5.363 -0.13 1 98.94 87 VAL A C 1
ATOM 685 O O . VAL A 1 87 ? -2.064 6.586 -0.171 1 98.94 87 VAL A O 1
ATOM 688 N N . ILE A 1 88 ? -3.32 4.762 -0.535 1 98.88 88 ILE A N 1
ATOM 689 C CA . ILE A 1 88 ? -4.508 5.465 -1.004 1 98.88 88 ILE A CA 1
ATOM 690 C C . ILE A 1 88 ? -5.582 5.453 0.084 1 98.88 88 ILE A C 1
ATOM 692 O O . ILE A 1 88 ? -5.887 4.398 0.648 1 98.88 88 ILE A O 1
ATOM 696 N N . PHE A 1 89 ? -6.086 6.582 0.387 1 98.88 89 PHE A N 1
ATOM 697 C CA . PHE A 1 89 ? -7.059 6.637 1.471 1 98.88 89 PHE A CA 1
ATOM 698 C C . PHE A 1 89 ? -8.062 7.762 1.245 1 98.88 89 PHE A C 1
ATOM 700 O O . PHE A 1 89 ? -7.816 8.664 0.444 1 98.88 89 PHE A O 1
ATOM 707 N N . GLU A 1 90 ? -9.148 7.711 1.974 1 98.44 90 GLU A N 1
ATOM 708 C CA . GLU A 1 90 ? -10.227 8.688 1.833 1 98.44 90 GLU A CA 1
ATOM 709 C C . GLU A 1 90 ? -10.297 9.609 3.045 1 98.44 90 GLU A C 1
ATOM 711 O O . GLU A 1 90 ? -10.266 9.148 4.188 1 98.44 90 GLU A O 1
ATOM 716 N N . VAL A 1 91 ? -10.383 10.836 2.746 1 98 91 VAL A N 1
ATOM 717 C CA . VAL A 1 91 ? -10.703 11.844 3.748 1 98 91 VAL A CA 1
ATOM 718 C C . VAL A 1 91 ? -12.172 12.234 3.635 1 98 91 VAL A C 1
ATOM 720 O O . VAL A 1 91 ? -12.602 12.789 2.619 1 98 91 VAL A O 1
ATOM 723 N N . LYS A 1 92 ? -12.875 11.898 4.664 1 97.25 92 LYS A N 1
ATOM 724 C CA . LYS A 1 92 ? -14.297 12.227 4.656 1 97.25 92 LYS A CA 1
ATOM 725 C C . LYS A 1 92 ? -14.562 13.555 5.363 1 97.25 92 LYS A C 1
ATOM 727 O O . LYS A 1 92 ? -15.375 14.359 4.906 1 97.25 92 LYS A O 1
ATOM 732 N N . ASP A 1 93 ? -13.898 13.75 6.5 1 97.56 93 ASP A N 1
ATOM 733 C CA . ASP A 1 93 ? -13.984 14.977 7.285 1 97.56 93 ASP A CA 1
ATOM 734 C C . ASP A 1 93 ? -12.688 15.781 7.184 1 97.56 93 ASP A C 1
ATOM 736 O O . ASP A 1 93 ? -11.703 15.469 7.855 1 97.56 93 ASP A O 1
ATOM 740 N N . ALA A 1 94 ? -12.742 16.812 6.41 1 97.5 94 ALA A N 1
ATOM 741 C CA . ALA A 1 94 ? -11.539 17.578 6.082 1 97.5 94 ALA A CA 1
ATOM 742 C C . ALA A 1 94 ? -11.156 18.516 7.227 1 97.5 94 ALA A C 1
ATOM 744 O O . ALA A 1 94 ? -10.219 19.297 7.105 1 97.5 94 ALA A O 1
ATOM 745 N N . THR A 1 95 ? -11.828 18.453 8.32 1 97.06 95 THR A N 1
ATOM 746 C CA . THR A 1 95 ? -11.492 19.297 9.461 1 97.06 95 THR A CA 1
ATOM 747 C C . THR A 1 95 ? -10.633 18.547 10.469 1 97.06 95 THR A C 1
ATOM 749 O O . THR A 1 95 ? -10.117 19.125 11.422 1 97.06 95 THR A O 1
ATOM 752 N N . GLN A 1 96 ? -10.438 17.266 10.25 1 96.81 96 GLN A N 1
ATOM 753 C CA . GLN A 1 96 ? -9.703 16.422 11.18 1 96.81 96 GLN A CA 1
ATOM 754 C C . GLN A 1 96 ? -8.242 16.281 10.766 1 96.81 96 GLN A C 1
ATOM 756 O O . GLN A 1 96 ? -7.871 16.625 9.641 1 96.81 96 GLN A O 1
ATOM 761 N N . HIS A 1 97 ? -7.434 15.82 11.75 1 97.56 97 HIS A N 1
ATOM 762 C CA . HIS A 1 97 ? -6.062 15.43 11.445 1 97.56 97 HIS A CA 1
ATOM 763 C C . HIS A 1 97 ? -5.988 13.961 11.031 1 97.56 97 HIS A C 1
ATOM 765 O O . HIS A 1 97 ? -6.633 13.109 11.641 1 97.56 97 HIS A O 1
ATOM 771 N N . TYR A 1 98 ? -5.242 13.68 10.016 1 98.44 98 TYR A N 1
ATOM 772 C CA . TYR A 1 98 ? -5.031 12.312 9.539 1 98.44 98 TYR A CA 1
ATOM 773 C C . TYR A 1 98 ? -3.559 11.93 9.617 1 98.44 98 TYR A C 1
ATOM 775 O O . TYR A 1 98 ? -2.717 12.516 8.93 1 98.44 98 TYR A O 1
ATOM 783 N N . HIS A 1 99 ? -3.193 10.992 10.5 1 98.69 99 HIS A N 1
ATOM 784 C CA . HIS A 1 99 ? -1.854 10.422 10.602 1 98.69 99 HIS A CA 1
ATOM 785 C C . HIS A 1 99 ? -1.764 9.086 9.875 1 98.69 99 HIS A C 1
ATOM 787 O O . HIS A 1 99 ? -2.473 8.141 10.211 1 98.69 99 HIS A O 1
ATOM 793 N N . VAL A 1 100 ? -0.971 9.055 8.766 1 98.88 100 VAL A N 1
ATOM 794 C CA . VAL A 1 100 ? -0.836 7.859 7.938 1 98.88 100 VAL A CA 1
ATOM 795 C C . VAL A 1 100 ? 0.606 7.359 7.984 1 98.88 100 VAL A C 1
ATOM 797 O O . VAL A 1 100 ? 1.387 7.613 7.062 1 98.88 100 VAL A O 1
ATOM 800 N N . PRO A 1 101 ? 0.935 6.586 8.969 1 98.88 101 PRO A N 1
ATOM 801 C CA . PRO A 1 101 ? 2.316 6.133 9.148 1 98.88 101 PRO A CA 1
ATOM 802 C C . PRO A 1 101 ? 2.619 4.855 8.367 1 98.88 101 PRO A C 1
ATOM 804 O O . PRO A 1 101 ? 1.699 4.176 7.906 1 98.88 101 PRO A O 1
ATOM 807 N N . LEU A 1 102 ? 3.873 4.668 8.188 1 98.75 102 LEU A N 1
ATOM 808 C CA . LEU A 1 102 ? 4.387 3.457 7.555 1 98.75 102 LEU A CA 1
ATOM 809 C C . LEU A 1 102 ? 5.406 2.766 8.453 1 98.75 102 LEU A C 1
ATOM 811 O O . LEU A 1 102 ? 6.387 3.381 8.875 1 98.75 102 LEU A O 1
ATOM 815 N N . THR A 1 103 ? 5.117 1.557 8.93 1 98.69 103 THR A N 1
ATOM 816 C CA . THR A 1 103 ? 6.152 0.67 9.453 1 98.69 103 THR A CA 1
ATOM 817 C C . THR A 1 103 ? 6.793 -0.139 8.336 1 98.69 103 THR A C 1
ATOM 819 O O . THR A 1 103 ? 6.102 -0.863 7.613 1 98.69 103 THR A O 1
ATOM 822 N N . LEU A 1 104 ? 8.055 -0.082 8.242 1 98.75 104 LEU A N 1
ATOM 823 C CA . LEU A 1 104 ? 8.695 -0.441 6.98 1 98.75 104 LEU A CA 1
ATOM 824 C C . LEU A 1 104 ? 9.836 -1.425 7.207 1 98.75 104 LEU A C 1
ATOM 826 O O . LEU A 1 104 ? 10.617 -1.266 8.148 1 98.75 104 LEU A O 1
ATOM 830 N N . SER A 1 105 ? 9.961 -2.412 6.457 1 98.62 105 SER A N 1
ATOM 831 C CA . SER A 1 105 ? 11.141 -3.236 6.219 1 98.62 105 SER A CA 1
ATOM 832 C C . SER A 1 105 ? 11.383 -3.434 4.727 1 98.62 105 SER A C 1
ATOM 834 O O . SER A 1 105 ? 10.516 -3.139 3.904 1 98.62 105 SER A O 1
ATOM 836 N N . PRO A 1 106 ? 12.594 -3.947 4.352 1 98.12 106 PRO A N 1
ATOM 837 C CA . PRO A 1 106 ? 12.867 -4.145 2.926 1 98.12 106 PRO A CA 1
ATOM 838 C C . PRO A 1 106 ? 11.891 -5.121 2.271 1 98.12 106 PRO A C 1
ATOM 840 O O . PRO A 1 106 ? 11.742 -5.129 1.047 1 98.12 106 PRO A O 1
ATOM 843 N N . TRP A 1 107 ? 11.141 -5.965 3.104 1 98.44 107 TRP A N 1
ATOM 844 C CA . TRP A 1 107 ? 10.375 -7.07 2.541 1 98.44 107 TRP A CA 1
ATOM 845 C C . TRP A 1 107 ? 8.93 -7.035 3.035 1 98.44 107 TRP A C 1
ATOM 847 O O . TRP A 1 107 ? 8.18 -7.992 2.846 1 98.44 107 TRP A O 1
ATOM 857 N N . GLY A 1 108 ? 8.547 -5.91 3.709 1 98.62 108 GLY A N 1
ATOM 858 C CA . GLY A 1 108 ? 7.188 -5.746 4.199 1 98.62 108 GLY A CA 1
ATOM 859 C C . GLY A 1 108 ? 6.914 -4.359 4.746 1 98.62 108 GLY A C 1
ATOM 860 O O . GLY A 1 108 ? 7.848 -3.611 5.051 1 98.62 108 GLY A O 1
ATOM 861 N N . TYR A 1 109 ? 5.664 -4.047 4.789 1 98.88 109 TYR A N 1
ATOM 862 C CA . TYR A 1 109 ? 5.273 -2.795 5.434 1 98.88 109 TYR A CA 1
ATOM 863 C C . TYR A 1 109 ? 3.838 -2.863 5.938 1 98.88 109 TYR A C 1
ATOM 865 O O . TYR A 1 109 ? 3.086 -3.766 5.562 1 98.88 109 TYR A O 1
ATOM 873 N N . SER A 1 110 ? 3.508 -1.945 6.828 1 98.81 110 SER A N 1
ATOM 874 C CA . SER A 1 110 ? 2.15 -1.764 7.336 1 98.81 110 SER A CA 1
ATOM 875 C C . SER A 1 110 ? 1.809 -0.285 7.48 1 98.81 110 SER A C 1
ATOM 877 O O . SER A 1 110 ? 2.701 0.559 7.57 1 98.81 110 SER A O 1
ATOM 879 N N . THR A 1 111 ? 0.607 -0.028 7.371 1 98.88 111 THR A N 1
ATOM 880 C CA . THR A 1 111 ? 0.075 1.316 7.566 1 98.88 111 THR A CA 1
ATOM 881 C C . THR A 1 111 ? -1.291 1.265 8.242 1 98.88 111 THR A C 1
ATOM 883 O O . THR A 1 111 ? -1.942 0.218 8.258 1 98.88 111 THR A O 1
ATOM 886 N N . TYR A 1 112 ? -1.669 2.373 8.844 1 98.62 112 TYR A N 1
ATOM 887 C CA . TYR A 1 112 ? -2.963 2.518 9.5 1 98.62 112 TYR A CA 1
ATOM 888 C C . TYR A 1 112 ? -3.35 3.986 9.633 1 98.62 112 TYR A C 1
ATOM 890 O O . TYR A 1 112 ? -2.51 4.871 9.461 1 98.62 112 TYR A O 1
ATOM 898 N N . ARG A 1 113 ? -4.598 4.207 9.852 1 98.31 113 ARG A N 1
ATOM 899 C CA . ARG A 1 113 ? -5.062 5.547 10.195 1 98.31 113 ARG A CA 1
ATOM 900 C C . ARG A 1 113 ? -4.746 5.879 11.656 1 98.31 113 ARG A C 1
ATOM 902 O O . ARG A 1 113 ? -5.406 5.375 12.562 1 98.31 113 ARG A O 1
ATOM 909 N N . GLY A 1 114 ? -3.688 6.695 11.758 1 93.69 114 GLY A N 1
ATOM 910 C CA . GLY A 1 114 ? -3.338 7.129 13.102 1 93.69 114 GLY A CA 1
ATOM 911 C C . GLY A 1 114 ? -4.109 8.352 13.555 1 93.69 114 GLY A C 1
ATOM 912 O O . GLY A 1 114 ? -4.875 8.93 12.781 1 93.69 114 GLY A O 1
ATOM 913 N N . SER A 1 115 ? -4 8.656 14.938 1 85.56 115 SER A N 1
ATOM 914 C CA . SER A 1 115 ? -4.656 9.82 15.523 1 85.56 115 SER A CA 1
ATOM 915 C C . SER A 1 115 ? -3.68 10.977 15.68 1 85.56 115 SER A C 1
ATOM 917 O O . SER A 1 115 ? -2.467 10.773 15.75 1 85.56 115 SER A O 1
ATOM 919 N N . MET B 1 1 ? -2.812 -26.172 -14.086 1 87.44 1 MET B N 1
ATOM 920 C CA . MET B 1 1 ? -1.858 -26.203 -12.977 1 87.44 1 MET B CA 1
ATOM 921 C C . MET B 1 1 ? -1.227 -24.828 -12.781 1 87.44 1 MET B C 1
ATOM 923 O O . MET B 1 1 ? -0.99 -24.094 -13.75 1 87.44 1 MET B O 1
ATOM 927 N N . VAL B 1 2 ? -1.05 -24.406 -11.477 1 89.81 2 VAL B N 1
ATOM 928 C CA . VAL B 1 2 ? -0.411 -23.125 -11.203 1 89.81 2 VAL B CA 1
ATOM 929 C C . VAL B 1 2 ? 1.105 -23.266 -11.312 1 89.81 2 VAL B C 1
ATOM 931 O O . VAL B 1 2 ? 1.701 -24.141 -10.672 1 89.81 2 VAL B O 1
ATOM 934 N N . PRO B 1 3 ? 1.697 -22.484 -12.164 1 93.94 3 PRO B N 1
ATOM 935 C CA . PRO B 1 3 ? 3.152 -22.578 -12.289 1 93.94 3 PRO B CA 1
ATOM 936 C C . PRO B 1 3 ? 3.887 -22.109 -11.031 1 93.94 3 PRO B C 1
ATOM 938 O O . PRO B 1 3 ? 3.35 -21.312 -10.258 1 93.94 3 PRO B O 1
ATOM 941 N N . THR B 1 4 ? 5.113 -22.594 -10.844 1 93.81 4 THR B N 1
ATOM 942 C CA . THR B 1 4 ? 5.984 -22.094 -9.781 1 93.81 4 THR B CA 1
ATOM 943 C C . THR B 1 4 ? 6.273 -20.609 -9.961 1 93.81 4 THR B C 1
ATOM 945 O O . THR B 1 4 ? 6.207 -19.844 -9 1 93.81 4 THR B O 1
ATOM 948 N N . ALA B 1 5 ? 6.609 -20.219 -11.203 1 96.25 5 ALA B N 1
ATOM 949 C CA . ALA B 1 5 ? 6.852 -18.828 -11.539 1 96.25 5 ALA B CA 1
ATOM 950 C C . ALA B 1 5 ? 5.543 -18.047 -11.609 1 96.25 5 ALA B C 1
ATOM 952 O O . ALA B 1 5 ? 4.98 -17.844 -12.688 1 96.25 5 ALA B O 1
ATOM 953 N N . SER B 1 6 ? 5.051 -17.641 -10.445 1 97.75 6 SER B N 1
ATOM 954 C CA . SER B 1 6 ? 3.748 -17 -10.383 1 97.75 6 SER B CA 1
ATOM 955 C C . SER B 1 6 ? 3.648 -16.078 -9.172 1 97.75 6 SER B C 1
ATOM 957 O O . SER B 1 6 ? 4.535 -16.062 -8.312 1 97.75 6 SER B O 1
ATOM 959 N N . ILE B 1 7 ? 2.678 -15.266 -9.219 1 98.56 7 ILE B N 1
ATOM 960 C CA . ILE B 1 7 ? 2.33 -14.414 -8.086 1 98.56 7 ILE B CA 1
ATOM 961 C C . ILE B 1 7 ? 1.006 -14.875 -7.48 1 98.56 7 ILE B C 1
ATOM 963 O O . ILE B 1 7 ? 0.029 -15.086 -8.203 1 98.56 7 ILE B O 1
ATOM 967 N N . SER B 1 8 ? 1.045 -15.086 -6.172 1 98.69 8 SER B N 1
ATOM 968 C CA . SER B 1 8 ? -0.168 -15.414 -5.426 1 98.69 8 SER B CA 1
ATOM 969 C C . SER B 1 8 ? -0.458 -14.367 -4.359 1 98.69 8 SER B C 1
ATOM 971 O O . SER B 1 8 ? 0.392 -13.523 -4.059 1 98.69 8 SER B O 1
ATOM 973 N N . ALA B 1 9 ? -1.665 -14.414 -3.93 1 98.81 9 ALA B N 1
ATOM 974 C CA . ALA B 1 9 ? -2.076 -13.492 -2.873 1 98.81 9 ALA B CA 1
ATOM 975 C C . ALA B 1 9 ? -2.977 -14.188 -1.857 1 98.81 9 ALA B C 1
ATOM 977 O O . ALA B 1 9 ? -3.443 -15.305 -2.096 1 98.81 9 ALA B O 1
ATOM 978 N N . HIS B 1 10 ? -3.107 -13.578 -0.744 1 98.81 10 HIS B N 1
ATOM 979 C CA . HIS B 1 10 ? -3.959 -13.969 0.374 1 98.81 10 HIS B CA 1
ATOM 980 C C . HIS B 1 10 ? -4.422 -12.75 1.165 1 98.81 10 HIS B C 1
ATOM 982 O O . HIS B 1 10 ? -3.609 -11.898 1.531 1 98.81 10 HIS B O 1
ATOM 988 N N . VAL B 1 11 ? -5.723 -12.641 1.291 1 98.88 11 VAL B N 1
ATOM 989 C CA . VAL B 1 11 ? -6.223 -11.539 2.105 1 98.88 11 VAL B CA 1
ATOM 990 C C . VAL B 1 11 ? -6.883 -12.086 3.369 1 98.88 11 VAL B C 1
ATOM 992 O O . VAL B 1 11 ? -7.836 -12.867 3.293 1 98.88 11 VAL B O 1
ATOM 995 N N . LEU B 1 12 ? -6.332 -11.75 4.461 1 98.81 12 LEU B N 1
ATOM 996 C CA . LEU B 1 12 ? -6.918 -12.055 5.762 1 98.81 12 LEU B CA 1
ATOM 997 C C . LEU B 1 12 ? -7.527 -10.805 6.387 1 98.81 12 LEU B C 1
ATOM 999 O O . LEU B 1 12 ? -6.824 -9.812 6.617 1 98.81 12 LEU B O 1
ATOM 1003 N N . ASP B 1 13 ? -8.805 -10.797 6.652 1 98.62 13 ASP B N 1
ATOM 1004 C CA . ASP B 1 13 ? -9.484 -9.727 7.391 1 98.62 13 ASP B CA 1
ATOM 1005 C C . ASP B 1 13 ? -9.328 -9.922 8.898 1 98.62 13 ASP B C 1
ATOM 1007 O O . ASP B 1 13 ? -10.117 -10.633 9.523 1 98.62 13 ASP B O 1
ATOM 1011 N N . ILE B 1 14 ? -8.484 -9.172 9.438 1 97.69 14 ILE B N 1
ATOM 1012 C CA . ILE B 1 14 ? -8.141 -9.414 10.836 1 97.69 14 ILE B CA 1
ATOM 1013 C C . ILE B 1 14 ? -9.188 -8.766 11.742 1 97.69 14 ILE B C 1
ATOM 1015 O O . ILE B 1 14 ? -9.328 -9.148 12.906 1 97.69 14 ILE B O 1
ATOM 1019 N N . SER B 1 15 ? -9.891 -7.785 11.312 1 95.12 15 SER B N 1
ATOM 1020 C CA . SER B 1 15 ? -10.953 -7.18 12.102 1 95.12 15 SER B CA 1
ATOM 1021 C C . SER B 1 15 ? -12.133 -8.141 12.266 1 95.12 15 SER B C 1
ATOM 1023 O O . SER B 1 15 ? -12.789 -8.148 13.312 1 95.12 15 SER B O 1
ATOM 1025 N N . GLY B 1 16 ? -12.359 -8.945 11.297 1 94.12 16 GLY B N 1
ATOM 1026 C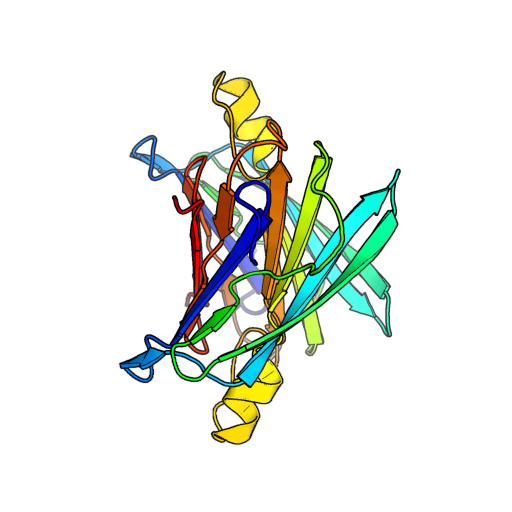 CA . GLY B 1 16 ? -13.414 -9.945 11.352 1 94.12 16 GLY B CA 1
ATOM 1027 C C . GLY B 1 16 ? -12.93 -11.305 11.812 1 94.12 16 GLY B C 1
ATOM 1028 O O . GLY B 1 16 ? -13.727 -12.18 12.133 1 94.12 16 GLY B O 1
ATOM 1029 N N . GLY B 1 17 ? -11.648 -11.484 11.805 1 96.62 17 GLY B N 1
ATOM 1030 C CA . GLY B 1 17 ? -11.047 -12.742 12.219 1 96.62 17 GLY B CA 1
ATOM 1031 C C . GLY B 1 17 ? -11.25 -13.859 11.219 1 96.62 17 GLY B C 1
ATOM 1032 O O . GLY B 1 17 ? -11.422 -15.016 11.594 1 96.62 17 GLY B O 1
ATOM 1033 N N . LYS B 1 18 ? -11.242 -13.523 9.961 1 98 18 LYS B N 1
ATOM 1034 C CA . LYS B 1 18 ? -11.531 -14.516 8.93 1 98 18 LYS B CA 1
ATOM 1035 C C . LYS B 1 18 ? -10.836 -14.164 7.617 1 98 18 LYS B C 1
ATOM 1037 O O . LYS B 1 18 ? -10.484 -13.008 7.383 1 98 18 LYS B O 1
ATOM 1042 N N . PRO B 1 19 ? -10.609 -15.227 6.746 1 98.62 19 PRO B N 1
ATOM 1043 C CA . PRO B 1 19 ? -10.172 -14.906 5.383 1 98.62 19 PRO B CA 1
ATOM 1044 C C . PRO B 1 19 ? -11.172 -14.023 4.633 1 98.62 19 PRO B C 1
ATOM 1046 O O . PRO B 1 19 ? -12.383 -14.164 4.824 1 98.62 19 PRO B O 1
ATOM 1049 N N . ALA B 1 20 ? -10.727 -13.141 3.906 1 98.69 20 ALA B N 1
ATOM 1050 C CA . ALA B 1 20 ? -11.594 -12.258 3.129 1 98.69 20 ALA B CA 1
ATOM 1051 C C . ALA B 1 20 ? -11.922 -12.867 1.771 1 98.69 20 ALA B C 1
ATOM 1053 O O . ALA B 1 20 ? -11.102 -12.836 0.852 1 98.69 20 ALA B O 1
ATOM 1054 N N . ALA B 1 21 ? -13.094 -13.43 1.588 1 98.38 21 ALA B N 1
ATOM 1055 C CA . ALA B 1 21 ? -13.57 -13.984 0.324 1 98.38 21 ALA B CA 1
ATOM 1056 C C . ALA B 1 21 ? -14.18 -12.898 -0.56 1 98.38 21 ALA B C 1
ATOM 1058 O O . ALA B 1 21 ? -14.867 -12 -0.067 1 98.38 21 ALA B O 1
ATOM 1059 N N . GLY B 1 22 ? -13.867 -12.922 -1.8 1 98.44 22 GLY B N 1
ATOM 1060 C CA . GLY B 1 22 ? -14.602 -12.109 -2.754 1 98.44 22 GLY B CA 1
ATOM 1061 C C . GLY B 1 22 ? -13.953 -10.758 -3.004 1 98.44 22 GLY B C 1
ATOM 1062 O O . GLY B 1 22 ? -14.57 -9.875 -3.6 1 98.44 22 GLY B O 1
ATOM 1063 N N . ILE B 1 23 ? -12.789 -10.547 -2.547 1 98.81 23 ILE B N 1
ATOM 1064 C CA . ILE B 1 23 ? -12.055 -9.336 -2.908 1 98.81 23 ILE B CA 1
ATOM 1065 C C . ILE B 1 23 ? -11.445 -9.5 -4.297 1 98.81 23 ILE B C 1
ATOM 1067 O O . ILE B 1 23 ? -10.719 -10.461 -4.551 1 98.81 23 ILE B O 1
ATOM 1071 N N . GLN B 1 24 ? -11.789 -8.633 -5.199 1 98.88 24 GLN B N 1
ATOM 1072 C CA . GLN B 1 24 ? -11.141 -8.633 -6.508 1 98.88 24 GLN B CA 1
ATOM 1073 C C . GLN B 1 24 ? -9.727 -8.078 -6.422 1 98.88 24 GLN B C 1
ATOM 1075 O O . GLN B 1 24 ? -9.484 -7.062 -5.766 1 98.88 24 GLN B O 1
ATOM 1080 N N . ILE B 1 25 ? -8.82 -8.734 -7.008 1 98.94 25 ILE B N 1
ATOM 1081 C CA . ILE B 1 25 ? -7.43 -8.305 -7.129 1 98.94 25 ILE B CA 1
ATOM 1082 C C . ILE B 1 25 ? -7.07 -8.117 -8.602 1 98.94 25 ILE B C 1
ATOM 1084 O O . ILE B 1 25 ? -7.203 -9.047 -9.398 1 98.94 25 ILE B O 1
ATOM 1088 N N . LEU B 1 26 ? -6.672 -6.898 -8.945 1 98.94 26 LEU B N 1
ATOM 1089 C CA . LEU B 1 26 ? -6.156 -6.598 -10.281 1 98.94 26 LEU B CA 1
ATOM 1090 C C . LEU B 1 26 ? -4.633 -6.648 -10.297 1 98.94 26 LEU B C 1
ATOM 1092 O O . LEU B 1 26 ? -3.979 -6.156 -9.375 1 98.94 26 LEU B O 1
ATOM 1096 N N . ALA B 1 27 ? -4.129 -7.297 -11.352 1 98.88 27 ALA B N 1
ATOM 1097 C CA . ALA B 1 27 ? -2.68 -7.398 -11.508 1 98.88 27 ALA B CA 1
ATOM 1098 C C . ALA B 1 27 ? -2.201 -6.609 -12.719 1 98.88 27 ALA B C 1
ATOM 1100 O O . ALA B 1 27 ? -2.811 -6.676 -13.789 1 98.88 27 ALA B O 1
ATOM 1101 N N . TYR B 1 28 ? -1.138 -5.852 -12.492 1 98.88 28 TYR B N 1
ATOM 1102 C CA . TYR B 1 28 ? -0.542 -5.051 -13.555 1 98.88 28 TYR B CA 1
ATOM 1103 C C . TYR B 1 28 ? 0.961 -5.285 -13.633 1 98.88 28 TYR B C 1
ATOM 1105 O O . TYR B 1 28 ? 1.6 -5.625 -12.633 1 98.88 28 TYR B O 1
ATOM 1113 N N . PHE B 1 29 ? 1.469 -5.09 -14.852 1 98.81 29 PHE B N 1
ATOM 1114 C CA . PHE B 1 29 ? 2.896 -5.082 -15.148 1 98.81 29 PHE B CA 1
ATOM 1115 C C . PHE B 1 29 ? 3.314 -3.762 -15.781 1 98.81 29 PHE B C 1
ATOM 1117 O O . PHE B 1 29 ? 2.617 -3.236 -16.656 1 98.81 29 PHE B O 1
ATOM 1124 N N . GLN B 1 30 ? 4.41 -3.242 -15.234 1 98.56 30 GLN B N 1
ATOM 1125 C CA . GLN B 1 30 ? 4.855 -1.948 -15.742 1 98.56 30 GLN B CA 1
ATOM 1126 C C . GLN B 1 30 ? 5.559 -2.096 -17.094 1 98.56 30 GLN B C 1
ATOM 1128 O O . GLN B 1 30 ? 6.488 -2.893 -17.219 1 98.56 30 GLN B O 1
ATOM 1133 N N . VAL B 1 31 ? 5.137 -1.421 -18.078 1 97.5 31 VAL B N 1
ATOM 1134 C CA . VAL B 1 31 ? 5.766 -1.322 -19.391 1 97.5 31 VAL B CA 1
ATOM 1135 C C . VAL B 1 31 ? 6.09 0.137 -19.703 1 97.5 31 VAL B C 1
ATOM 1137 O O . VAL B 1 31 ? 5.184 0.946 -19.922 1 97.5 31 VAL B O 1
ATOM 1140 N N . ASP B 1 32 ? 7.445 0.46 -19.656 1 92.75 32 ASP B N 1
ATOM 1141 C CA . ASP B 1 32 ? 7.895 1.846 -19.75 1 92.75 32 ASP B CA 1
ATOM 1142 C C . ASP B 1 32 ? 7.285 2.699 -18.641 1 92.75 32 ASP B C 1
ATOM 1144 O O . ASP B 1 32 ? 7.504 2.436 -17.469 1 92.75 32 ASP B O 1
ATOM 1148 N N . ASP B 1 33 ? 6.367 3.574 -18.797 1 90.12 33 ASP B N 1
ATOM 1149 C CA . ASP B 1 33 ? 5.816 4.434 -17.766 1 90.12 33 ASP B CA 1
ATOM 1150 C C . ASP B 1 33 ? 4.312 4.223 -17.609 1 90.12 33 ASP B C 1
ATOM 1152 O O . ASP B 1 33 ? 3.609 5.086 -17.078 1 90.12 33 ASP B O 1
ATOM 1156 N N . SER B 1 34 ? 3.965 2.98 -18.062 1 96.69 34 SER B N 1
ATOM 1157 C CA . SER B 1 34 ? 2.539 2.678 -18 1 96.69 34 SER B CA 1
ATOM 1158 C C . SER B 1 34 ? 2.289 1.309 -17.375 1 96.69 34 SER B C 1
ATOM 1160 O O . SER B 1 34 ? 3.201 0.485 -17.281 1 96.69 34 SER B O 1
ATOM 1162 N N . TRP B 1 35 ? 1.095 1.15 -16.938 1 98.06 35 TRP B N 1
ATOM 1163 C CA . TRP B 1 35 ? 0.668 -0.116 -16.344 1 98.06 35 TRP B CA 1
ATOM 1164 C C . TRP B 1 35 ? -0.19 -0.909 -17.328 1 98.06 35 TRP B C 1
ATOM 1166 O O . TRP B 1 35 ? -1.19 -0.4 -17.844 1 98.06 35 TRP B O 1
ATOM 1176 N N . LYS B 1 36 ? 0.241 -2.143 -17.609 1 98.38 36 LYS B N 1
ATOM 1177 C CA . LYS B 1 36 ? -0.546 -3.08 -18.406 1 98.38 36 LYS B CA 1
ATOM 1178 C C . LYS B 1 36 ? -1.265 -4.09 -17.516 1 98.38 36 LYS B C 1
ATOM 1180 O O . LYS B 1 36 ? -0.625 -4.832 -16.766 1 98.38 36 LYS B O 1
ATOM 1185 N N . LYS B 1 37 ? -2.613 -4.152 -17.656 1 98.69 37 LYS B N 1
ATOM 1186 C CA . LYS B 1 37 ? -3.369 -5.145 -16.891 1 98.69 37 LYS B CA 1
ATOM 1187 C C . LYS B 1 37 ? -3.078 -6.559 -17.391 1 98.69 37 LYS B C 1
ATOM 1189 O O . LYS B 1 37 ? -3.15 -6.828 -18.594 1 98.69 37 LYS B O 1
ATOM 1194 N N . ILE B 1 38 ? -2.791 -7.477 -16.453 1 98.81 38 ILE B N 1
ATOM 1195 C CA . ILE B 1 38 ? -2.4 -8.812 -16.875 1 98.81 38 ILE B CA 1
ATOM 1196 C C . ILE B 1 38 ? -3.281 -9.852 -16.188 1 98.81 38 ILE B C 1
ATOM 1198 O O . ILE B 1 38 ? -3.166 -11.055 -16.453 1 98.81 38 ILE B O 1
ATOM 1202 N N . GLY B 1 39 ? -4.098 -9.344 -15.242 1 98.56 39 GLY B N 1
ATOM 1203 C CA . GLY B 1 39 ? -4.961 -10.297 -14.562 1 98.56 39 GLY B CA 1
ATOM 1204 C C . GLY B 1 39 ? -6.008 -9.641 -13.688 1 98.56 39 GLY B C 1
ATOM 1205 O O . GLY B 1 39 ? -5.91 -8.453 -13.383 1 98.56 39 GLY B O 1
ATOM 1206 N N . SER B 1 40 ? -7.023 -10.328 -13.375 1 98.75 40 SER B N 1
ATOM 1207 C CA . SER B 1 40 ? -8.117 -9.969 -12.477 1 98.75 40 SER B CA 1
ATOM 1208 C C . SER B 1 40 ? -8.742 -11.211 -11.844 1 98.75 40 SER B C 1
ATOM 1210 O O . SER B 1 40 ? -9.367 -12.016 -12.539 1 98.75 40 SER B O 1
ATOM 1212 N N . GLU B 1 41 ? -8.516 -11.375 -10.609 1 98.81 41 GLU B N 1
ATOM 1213 C CA . GLU B 1 41 ? -9.008 -12.555 -9.906 1 98.81 41 GLU B CA 1
ATOM 1214 C C . GLU B 1 41 ? -9.727 -12.164 -8.617 1 98.81 41 GLU B C 1
ATOM 1216 O O . GLU B 1 41 ? -9.617 -11.031 -8.148 1 98.81 41 GLU B O 1
ATOM 1221 N N . PHE B 1 42 ? -10.484 -13.102 -8.047 1 98.81 42 PHE B N 1
ATOM 1222 C CA . PHE B 1 42 ? -11.164 -12.922 -6.77 1 98.81 42 PHE B CA 1
ATOM 1223 C C . PHE B 1 42 ? -10.609 -13.891 -5.73 1 98.81 42 PHE B C 1
ATOM 1225 O O . PHE B 1 42 ? -10.344 -15.055 -6.035 1 98.81 42 PHE B O 1
ATOM 1232 N N . THR B 1 43 ? -10.422 -13.336 -4.523 1 98.88 43 THR B N 1
ATOM 1233 C CA . THR B 1 43 ? -10.078 -14.258 -3.447 1 98.88 43 THR B CA 1
ATOM 1234 C C . THR B 1 43 ? -11.164 -15.32 -3.277 1 98.88 43 THR B C 1
ATOM 1236 O O . THR B 1 43 ? -12.352 -15.016 -3.369 1 98.88 43 THR B O 1
ATOM 1239 N N . GLN B 1 44 ? -10.719 -16.484 -3.082 1 98.56 44 GLN B N 1
ATOM 1240 C CA . GLN B 1 44 ? -11.609 -17.609 -2.818 1 98.56 44 GLN B CA 1
ATOM 1241 C C . GLN B 1 44 ? -12.133 -17.578 -1.384 1 98.56 44 GLN B C 1
ATOM 1243 O O . GLN B 1 44 ? -11.883 -16.609 -0.652 1 98.56 44 GLN B O 1
ATOM 1248 N N . THR B 1 45 ? -12.812 -18.656 -0.96 1 98.31 45 THR B N 1
ATOM 1249 C CA . THR B 1 45 ? -13.43 -18.719 0.36 1 98.31 45 THR B CA 1
ATOM 1250 C C . THR B 1 45 ? -12.367 -18.719 1.454 1 98.31 45 THR B C 1
ATOM 1252 O O . THR B 1 45 ? -12.625 -18.266 2.574 1 98.31 45 THR B O 1
ATOM 1255 N N . ASN B 1 46 ? -11.242 -19.188 1.127 1 98.62 46 ASN B N 1
ATOM 1256 C CA . ASN B 1 46 ? -10.156 -19.203 2.104 1 98.62 46 ASN B CA 1
ATOM 1257 C C . ASN B 1 46 ? -9.305 -17.938 2.023 1 98.62 46 ASN B C 1
ATOM 1259 O O . ASN B 1 46 ? -8.234 -17.859 2.631 1 98.62 46 ASN B O 1
ATOM 1263 N N . GLY B 1 47 ? -9.703 -16.938 1.24 1 98.81 47 GLY B N 1
ATOM 1264 C CA . GLY B 1 47 ? -9.031 -15.656 1.144 1 98.81 47 GLY B CA 1
ATOM 1265 C C . GLY B 1 47 ? -7.867 -15.664 0.172 1 98.81 47 GLY B C 1
ATOM 1266 O O . GLY B 1 47 ? -7.141 -14.672 0.055 1 98.81 47 GLY B O 1
ATOM 1267 N N . ARG B 1 48 ? -7.699 -16.766 -0.614 1 98.75 48 ARG B N 1
ATOM 1268 C CA . ARG B 1 48 ? -6.504 -16.922 -1.438 1 98.75 48 ARG B CA 1
ATOM 1269 C C . ARG B 1 48 ? -6.82 -16.672 -2.908 1 98.75 48 ARG B C 1
ATOM 1271 O O . ARG B 1 48 ? -7.961 -16.828 -3.342 1 98.75 48 ARG B O 1
ATOM 1278 N N . VAL B 1 49 ? -5.883 -16.188 -3.609 1 98.62 49 VAL B N 1
ATOM 1279 C CA . VAL B 1 49 ? -5.738 -16.25 -5.062 1 98.62 49 VAL B CA 1
ATOM 1280 C C . VAL B 1 49 ? -4.438 -16.953 -5.426 1 98.62 49 VAL B C 1
ATOM 1282 O O . VAL B 1 49 ? -3.348 -16.406 -5.223 1 98.62 49 VAL B O 1
ATOM 1285 N N . ASP B 1 50 ? -4.539 -18.062 -5.992 1 97.94 50 ASP B N 1
ATOM 1286 C CA . ASP B 1 50 ? -3.346 -18.859 -6.242 1 97.94 50 ASP B CA 1
ATOM 1287 C C . ASP B 1 50 ? -2.512 -18.266 -7.375 1 97.94 50 ASP B C 1
ATOM 1289 O O . ASP B 1 50 ? -1.293 -18.453 -7.418 1 97.94 50 ASP B O 1
ATOM 1293 N N . TRP B 1 51 ? -3.164 -17.672 -8.242 1 98.31 51 TRP B N 1
ATOM 1294 C CA . TRP B 1 51 ? -2.525 -17.125 -9.438 1 98.31 51 TRP B CA 1
ATOM 1295 C C . TRP B 1 51 ? -3.25 -15.867 -9.914 1 98.31 51 TRP B C 1
ATOM 1297 O O . TRP B 1 51 ? -4.297 -15.961 -10.562 1 98.31 51 TRP B O 1
ATOM 1307 N N . VAL B 1 52 ? -2.578 -14.688 -9.68 1 98.44 52 VAL B N 1
ATOM 1308 C CA . VAL B 1 52 ? -3.287 -13.43 -9.906 1 98.44 52 VAL B CA 1
ATOM 1309 C C . VAL B 1 52 ? -3.289 -13.102 -11.398 1 98.44 52 VAL B C 1
ATOM 1311 O O . VAL B 1 52 ? -4.059 -12.25 -11.852 1 98.44 52 VAL B O 1
ATOM 1314 N N . SER B 1 53 ? -2.436 -13.703 -12.195 1 98.06 53 SER B N 1
ATOM 1315 C CA . SER B 1 53 ? -2.332 -13.445 -13.633 1 98.06 53 SER B CA 1
ATOM 1316 C C . SER B 1 53 ? -2.252 -14.75 -14.422 1 98.06 53 SER B C 1
ATOM 1318 O O . SER B 1 53 ? -1.248 -15.016 -15.086 1 98.06 53 SER B O 1
ATOM 1320 N N . PRO B 1 54 ? -3.361 -15.492 -14.43 1 97.25 54 PRO B N 1
ATOM 1321 C CA . PRO B 1 54 ? -3.355 -16.781 -15.125 1 97.25 54 PRO B CA 1
ATOM 1322 C C . PRO B 1 54 ? -2.992 -16.656 -16.609 1 97.25 54 PRO B C 1
ATOM 1324 O O . PRO B 1 54 ? -3.453 -15.727 -17.281 1 97.25 54 PRO B O 1
ATOM 1327 N N . ASN B 1 55 ? -2.049 -17.578 -17.016 1 95.31 55 ASN B N 1
ATOM 1328 C CA . ASN B 1 55 ? -1.646 -17.766 -18.406 1 95.31 55 ASN B CA 1
ATOM 1329 C C . ASN B 1 55 ? -0.747 -16.625 -18.875 1 95.31 55 ASN B C 1
ATOM 1331 O O . ASN B 1 55 ? -0.592 -16.406 -20.078 1 95.31 55 ASN B O 1
ATOM 1335 N N . VAL B 1 56 ? -0.303 -15.797 -18.031 1 97.06 56 VAL B N 1
ATOM 1336 C CA . VAL B 1 56 ? 0.69 -14.773 -18.344 1 97.06 56 VAL B CA 1
ATOM 1337 C C . VAL B 1 56 ? 2.023 -15.141 -17.688 1 97.06 56 VAL B C 1
ATOM 1339 O O . VAL B 1 56 ? 2.119 -15.234 -16.469 1 97.06 56 VAL B O 1
ATOM 1342 N N . PRO B 1 57 ? 3.012 -15.32 -18.5 1 96.25 57 PRO B N 1
ATOM 1343 C CA . PRO B 1 57 ? 4.316 -15.641 -17.922 1 96.25 57 PRO B CA 1
ATOM 1344 C C . PRO B 1 57 ? 4.906 -14.484 -17.125 1 96.25 57 PRO B C 1
ATOM 1346 O O . PRO B 1 57 ? 4.77 -13.32 -17.516 1 96.25 57 PRO B O 1
ATOM 1349 N N . LEU B 1 58 ? 5.602 -14.781 -15.992 1 97.25 58 LEU B N 1
ATOM 1350 C CA . LEU B 1 58 ? 6.262 -13.781 -15.164 1 97.25 58 LEU B CA 1
ATOM 1351 C C . LEU B 1 58 ? 7.508 -13.234 -15.859 1 97.25 58 LEU B C 1
ATOM 1353 O O . LEU B 1 58 ? 8.242 -13.992 -16.5 1 97.25 58 LEU B O 1
ATOM 1357 N N . GLU B 1 59 ? 7.738 -11.984 -15.766 1 97.81 59 GLU B N 1
ATOM 1358 C CA . GLU B 1 59 ? 8.938 -11.305 -16.234 1 97.81 59 GLU B CA 1
ATOM 1359 C C . GLU B 1 59 ? 9.57 -10.469 -15.125 1 97.81 59 GLU B C 1
ATOM 1361 O O . GLU B 1 59 ? 8.875 -10.023 -14.211 1 97.81 59 GLU B O 1
ATOM 1366 N N . SER B 1 60 ? 10.883 -10.383 -15.242 1 98.25 60 SER B N 1
ATOM 1367 C CA . SER B 1 60 ? 11.516 -9.43 -14.336 1 98.25 60 SER B CA 1
ATOM 1368 C C . SER B 1 60 ? 11.016 -8.008 -14.578 1 98.25 60 SER B C 1
ATOM 1370 O O . SER B 1 60 ? 10.836 -7.602 -15.727 1 98.25 60 SER B O 1
ATOM 1372 N N . GLY B 1 61 ? 10.703 -7.305 -13.516 1 98.31 61 GLY B N 1
ATOM 1373 C CA . GLY B 1 61 ? 10.164 -5.961 -13.617 1 98.31 61 GLY B CA 1
ATOM 1374 C C . GLY B 1 61 ? 9.281 -5.578 -12.445 1 98.31 61 GLY B C 1
ATOM 1375 O O . GLY B 1 61 ? 9.328 -6.215 -11.391 1 98.31 61 GLY B O 1
ATOM 1376 N N . THR B 1 62 ? 8.586 -4.512 -12.578 1 98.69 62 THR B N 1
ATOM 1377 C CA . THR B 1 62 ? 7.758 -3.967 -11.508 1 98.69 62 THR B CA 1
ATOM 1378 C C . THR B 1 62 ? 6.297 -4.359 -11.695 1 98.69 62 THR B C 1
ATOM 1380 O O . THR B 1 62 ? 5.766 -4.266 -12.805 1 98.69 62 THR B O 1
ATOM 1383 N N . TYR B 1 63 ? 5.699 -4.867 -10.641 1 98.88 63 TYR B N 1
ATOM 1384 C CA . TYR B 1 63 ? 4.305 -5.293 -10.617 1 98.88 63 TYR B CA 1
ATOM 1385 C C . TYR B 1 63 ? 3.488 -4.438 -9.656 1 98.88 63 TYR B C 1
ATOM 1387 O O . TYR B 1 63 ? 4.039 -3.809 -8.75 1 98.88 63 TYR B O 1
ATOM 1395 N N . ARG B 1 64 ? 2.221 -4.453 -9.945 1 98.88 64 ARG B N 1
ATOM 1396 C CA . ARG B 1 64 ? 1.239 -3.779 -9.094 1 98.88 64 ARG B CA 1
ATOM 1397 C C . ARG B 1 64 ? 0.007 -4.652 -8.891 1 98.88 64 ARG B C 1
ATOM 1399 O O . ARG B 1 64 ? -0.597 -5.125 -9.852 1 98.88 64 ARG B O 1
ATOM 1406 N N . LEU B 1 65 ? -0.264 -4.938 -7.641 1 98.94 65 LEU B N 1
ATOM 1407 C CA . LEU B 1 65 ? -1.539 -5.559 -7.293 1 98.94 65 LEU B CA 1
ATOM 1408 C C . LEU B 1 65 ? -2.486 -4.539 -6.668 1 98.94 65 LEU B C 1
ATOM 1410 O O . LEU B 1 65 ? -2.088 -3.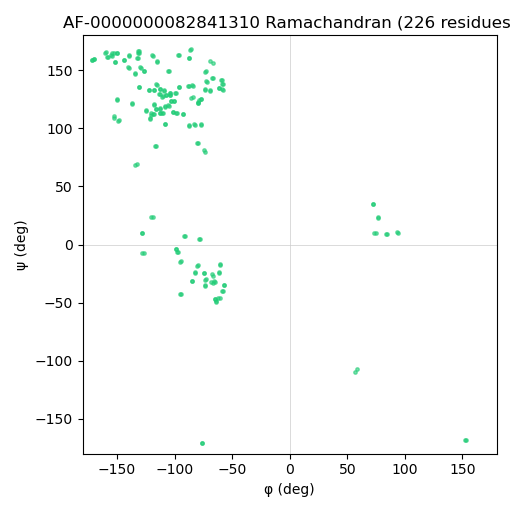771 -5.789 1 98.94 65 LEU B O 1
ATOM 1414 N N . VAL B 1 66 ? -3.719 -4.484 -7.16 1 98.94 66 VAL B N 1
ATOM 1415 C CA . VAL B 1 66 ? -4.762 -3.627 -6.609 1 98.94 66 VAL B CA 1
ATOM 1416 C C . VAL B 1 66 ? -5.832 -4.484 -5.938 1 98.94 66 VAL B C 1
ATOM 1418 O O . VAL B 1 66 ? -6.504 -5.277 -6.598 1 98.94 66 VAL B O 1
ATOM 1421 N N . TYR B 1 67 ? -5.934 -4.367 -4.621 1 98.94 67 TYR B N 1
ATOM 1422 C CA . TYR B 1 67 ? -6.965 -5.039 -3.844 1 98.94 67 TYR B CA 1
ATOM 1423 C C . TYR B 1 67 ? -8.188 -4.145 -3.67 1 98.94 67 TYR B C 1
ATOM 1425 O O . TYR B 1 67 ? -8.117 -3.109 -3.006 1 98.94 67 TYR B O 1
ATOM 1433 N N . LEU B 1 68 ? -9.266 -4.492 -4.258 1 98.81 68 LEU B N 1
ATOM 1434 C CA . LEU B 1 68 ? -10.477 -3.684 -4.164 1 98.81 68 LEU B CA 1
ATOM 1435 C C . LEU B 1 68 ? -11.195 -3.936 -2.844 1 98.81 68 LEU B C 1
ATOM 1437 O O . LEU B 1 68 ? -12.188 -4.668 -2.807 1 98.81 68 LEU B O 1
ATOM 1441 N N . THR B 1 69 ? -10.812 -3.203 -1.855 1 98.62 69 THR B N 1
ATOM 1442 C CA . THR B 1 69 ? -11.203 -3.48 -0.479 1 98.62 69 THR B CA 1
ATOM 1443 C C . THR B 1 69 ? -12.562 -2.855 -0.172 1 98.62 69 THR B C 1
ATOM 1445 O O . THR B 1 69 ? -13.344 -3.404 0.612 1 98.62 69 THR B O 1
ATOM 1448 N N . LYS B 1 70 ? -12.906 -1.769 -0.757 1 98.5 70 LYS B N 1
ATOM 1449 C CA . LYS B 1 70 ? -14.117 -1.021 -0.41 1 98.5 70 LYS B CA 1
ATOM 1450 C C . LYS B 1 70 ? -15.375 -1.829 -0.719 1 98.5 70 LYS B C 1
ATOM 1452 O O . LYS B 1 70 ? -16.281 -1.923 0.113 1 98.5 70 LYS B O 1
ATOM 1457 N N . PRO B 1 71 ? -15.492 -2.475 -1.936 1 98.5 71 PRO B N 1
ATOM 1458 C CA . PRO B 1 71 ? -16.688 -3.287 -2.162 1 98.5 71 PRO B CA 1
ATOM 1459 C C . PRO B 1 71 ? -16.875 -4.375 -1.107 1 98.5 71 PRO B C 1
ATOM 1461 O O . PRO B 1 71 ? -18 -4.672 -0.704 1 98.5 71 PRO B O 1
ATOM 1464 N N . TYR B 1 72 ? -15.789 -4.934 -0.635 1 98.5 72 TYR B N 1
ATOM 1465 C CA . TYR B 1 72 ? -15.82 -5.984 0.378 1 98.5 72 TYR B CA 1
ATOM 1466 C C . TYR B 1 72 ? -16.406 -5.457 1.685 1 98.5 72 TYR B C 1
ATOM 1468 O O . TYR B 1 72 ? -17.328 -6.055 2.244 1 98.5 72 TYR B O 1
ATOM 1476 N N . TYR B 1 73 ? -15.961 -4.363 2.188 1 98.19 73 TYR B N 1
ATOM 1477 C CA . TYR B 1 73 ? -16.438 -3.803 3.451 1 98.19 73 TYR B CA 1
ATOM 1478 C C . TYR B 1 73 ? -17.828 -3.207 3.301 1 98.19 73 TYR B C 1
ATOM 1480 O O . TYR B 1 73 ? -18.641 -3.287 4.219 1 98.19 73 TYR B O 1
ATOM 1488 N N . ASN B 1 74 ? -18.078 -2.613 2.105 1 97.81 74 ASN B N 1
ATOM 1489 C CA . ASN B 1 74 ? -19.391 -2.064 1.849 1 97.81 74 ASN B CA 1
ATOM 1490 C C . ASN B 1 74 ? -20.484 -3.135 1.963 1 97.81 74 ASN B C 1
ATOM 1492 O O . ASN B 1 74 ? -21.562 -2.873 2.484 1 97.81 74 ASN B O 1
ATOM 1496 N N . GLN B 1 75 ? -20.172 -4.273 1.464 1 97.06 75 GLN B N 1
ATOM 1497 C CA . GLN B 1 75 ? -21.125 -5.379 1.518 1 97.06 75 GLN B CA 1
ATOM 1498 C C . GLN B 1 75 ? -21.453 -5.742 2.961 1 97.06 75 GLN B C 1
ATOM 1500 O O . GLN B 1 75 ? -22.547 -6.246 3.24 1 97.06 75 GLN B O 1
ATOM 1505 N N . GLN B 1 76 ? -20.594 -5.441 3.879 1 96.06 76 GLN B N 1
ATOM 1506 C CA . GLN B 1 76 ? -20.781 -5.758 5.293 1 96.06 76 GLN B CA 1
ATOM 1507 C C . GLN B 1 76 ? -21.297 -4.547 6.066 1 96.06 76 GLN B C 1
ATOM 1509 O O . GLN B 1 76 ? -21.484 -4.613 7.281 1 96.06 76 GLN B O 1
ATOM 1514 N N . GLY B 1 77 ? -21.422 -3.404 5.375 1 97.62 77 GLY B N 1
ATOM 1515 C CA . GLY B 1 77 ? -21.859 -2.178 6.02 1 97.62 77 GLY B CA 1
ATOM 1516 C C . GLY B 1 77 ? -20.781 -1.519 6.855 1 97.62 77 GLY B C 1
ATOM 1517 O O . GLY B 1 77 ? -21.078 -0.827 7.832 1 97.62 77 GLY B O 1
ATOM 1518 N N . ILE B 1 78 ? -19.609 -1.817 6.539 1 97.81 78 ILE B N 1
ATOM 1519 C CA . ILE B 1 78 ? -18.484 -1.293 7.297 1 97.81 78 ILE B CA 1
ATOM 1520 C C . ILE B 1 78 ? -17.766 -0.226 6.477 1 97.81 78 ILE B C 1
ATOM 1522 O O . ILE B 1 78 ? -17.453 -0.443 5.301 1 97.81 78 ILE B O 1
ATOM 1526 N N . ASP B 1 79 ? -17.562 0.903 7.094 1 97.12 79 ASP B N 1
ATOM 1527 C CA . ASP B 1 79 ? -16.75 1.933 6.461 1 97.12 79 ASP B CA 1
ATOM 1528 C C . ASP B 1 79 ? -15.266 1.555 6.488 1 97.12 79 ASP B C 1
ATOM 1530 O O . ASP B 1 79 ? -14.812 0.886 7.418 1 97.12 79 ASP B O 1
ATOM 1534 N N . THR B 1 80 ? -14.625 1.992 5.516 1 98.06 80 THR B N 1
ATOM 1535 C CA . THR B 1 80 ? -13.188 1.731 5.465 1 98.06 80 THR B CA 1
ATOM 1536 C C . THR B 1 80 ? -12.422 2.996 5.086 1 98.06 80 THR B C 1
ATOM 1538 O O . THR B 1 80 ? -12.938 3.846 4.359 1 98.06 80 THR B O 1
ATOM 1541 N N . PHE B 1 81 ? -11.242 3.141 5.594 1 98.56 81 PHE B N 1
ATOM 1542 C CA . PHE B 1 81 ? -10.352 4.266 5.332 1 98.56 81 PHE B CA 1
ATOM 1543 C C . PHE B 1 81 ? -9.742 4.156 3.939 1 98.56 81 PHE B C 1
ATOM 1545 O O . PHE B 1 81 ? -9.406 5.172 3.322 1 98.56 81 PHE B O 1
ATOM 1552 N N . TYR B 1 82 ? -9.641 2.941 3.357 1 98.69 82 TYR B N 1
ATOM 1553 C CA . TYR B 1 82 ? -8.953 2.666 2.1 1 98.69 82 TYR B CA 1
ATOM 1554 C C . TYR B 1 82 ? -9.945 2.248 1.02 1 98.69 82 TYR B C 1
ATOM 1556 O O . TYR B 1 82 ? -10.508 1.15 1.072 1 98.69 82 TYR B O 1
ATOM 1564 N N . PRO B 1 83 ? -10.117 3.029 0.017 1 98.38 83 PRO B N 1
ATOM 1565 C CA . PRO B 1 83 ? -11.008 2.605 -1.066 1 98.38 83 PRO B CA 1
ATOM 1566 C C . PRO B 1 83 ? -10.484 1.383 -1.816 1 98.38 83 PRO B C 1
ATOM 1568 O O . PRO B 1 83 ? -11.273 0.58 -2.322 1 98.38 83 PRO B O 1
ATOM 1571 N N . TYR B 1 84 ? -9.211 1.245 -1.911 1 98.81 84 TYR B N 1
ATOM 1572 C CA . TYR B 1 84 ? -8.445 0.097 -2.383 1 98.81 84 TYR B CA 1
ATOM 1573 C C . TYR B 1 84 ? -7.004 0.161 -1.891 1 98.81 84 TYR B C 1
ATOM 1575 O O . TYR B 1 84 ? -6.574 1.18 -1.345 1 98.81 84 TYR B O 1
ATOM 1583 N N . VAL B 1 85 ? -6.355 -0.94 -1.999 1 98.88 85 VAL B N 1
ATOM 1584 C CA . VAL B 1 85 ? -4.949 -1.028 -1.61 1 98.88 85 VAL B CA 1
ATOM 1585 C C . VAL B 1 85 ? -4.098 -1.383 -2.828 1 98.88 85 VAL B C 1
ATOM 1587 O O . VAL B 1 85 ? -4.441 -2.287 -3.592 1 98.88 85 VAL B O 1
ATOM 1590 N N . GLU B 1 86 ? -3.02 -0.663 -3.014 1 98.88 86 GLU B N 1
ATOM 1591 C CA . GLU B 1 86 ? -2.059 -0.978 -4.066 1 98.88 86 GLU B CA 1
ATOM 1592 C C . GLU B 1 86 ? -0.727 -1.433 -3.479 1 98.88 86 GLU B C 1
ATOM 1594 O O . GLU B 1 86 ? -0.201 -0.804 -2.557 1 98.88 86 GLU B O 1
ATOM 1599 N N . VAL B 1 87 ? -0.286 -2.506 -3.945 1 98.94 87 VAL B N 1
ATOM 1600 C CA . VAL B 1 87 ? 1.044 -2.982 -3.58 1 98.94 87 VAL B CA 1
ATOM 1601 C C . VAL B 1 87 ? 1.936 -3.023 -4.82 1 98.94 87 VAL B C 1
ATOM 1603 O O . VAL B 1 87 ? 1.659 -3.766 -5.766 1 98.94 87 VAL B O 1
ATOM 1606 N N . ILE B 1 88 ? 2.998 -2.213 -4.832 1 98.88 88 ILE B N 1
ATOM 1607 C CA . ILE B 1 88 ? 3.973 -2.16 -5.918 1 98.88 88 ILE B CA 1
ATOM 1608 C C . ILE B 1 88 ? 5.25 -2.885 -5.5 1 98.88 88 ILE B C 1
ATOM 1610 O O . ILE B 1 88 ? 5.785 -2.641 -4.414 1 98.88 88 ILE B O 1
ATOM 1614 N N . PHE B 1 89 ? 5.688 -3.77 -6.309 1 98.88 89 PHE B N 1
ATOM 1615 C CA . PHE B 1 89 ? 6.863 -4.543 -5.926 1 98.88 89 PHE B CA 1
ATOM 1616 C C . PHE B 1 89 ? 7.664 -4.961 -7.152 1 98.88 89 PHE B C 1
ATOM 1618 O O . PHE B 1 89 ? 7.148 -4.93 -8.273 1 98.88 89 PHE B O 1
ATOM 1625 N N . GLU B 1 90 ? 8.883 -5.375 -6.918 1 98.44 90 GLU B N 1
ATOM 1626 C CA . GLU B 1 90 ? 9.789 -5.754 -7.996 1 98.44 90 GLU B CA 1
ATOM 1627 C C . GLU B 1 90 ? 10.023 -7.262 -8.016 1 98.44 90 GLU B C 1
ATOM 1629 O O . GLU B 1 90 ? 10.289 -7.867 -6.98 1 98.44 90 GLU B O 1
ATOM 1634 N N . VAL B 1 91 ? 9.914 -7.773 -9.18 1 98 91 VAL B N 1
ATOM 1635 C CA . VAL B 1 91 ? 10.336 -9.148 -9.445 1 98 91 VAL B CA 1
ATOM 1636 C C . VAL B 1 91 ? 11.695 -9.141 -10.141 1 98 91 VAL B C 1
ATOM 1638 O O . VAL B 1 91 ? 11.82 -8.648 -11.266 1 98 91 VAL B O 1
ATOM 1641 N N . LYS B 1 92 ? 12.641 -9.656 -9.438 1 97.25 92 LYS B N 1
ATOM 1642 C CA . LYS B 1 92 ? 13.984 -9.695 -10.016 1 97.25 92 LYS B CA 1
ATOM 1643 C C . LYS B 1 92 ? 14.25 -11.039 -10.688 1 97.25 92 LYS B C 1
ATOM 1645 O O . LYS B 1 92 ? 14.844 -11.094 -11.766 1 97.25 92 LYS B O 1
ATOM 1650 N N . ASP B 1 93 ? 13.844 -12.117 -10.023 1 97.56 93 ASP B N 1
ATOM 1651 C CA . ASP B 1 93 ? 13.961 -13.477 -10.539 1 97.56 93 ASP B CA 1
ATOM 1652 C C . ASP B 1 93 ? 12.594 -14.039 -10.93 1 97.56 93 ASP B C 1
ATOM 1654 O O . ASP B 1 93 ? 11.82 -14.469 -10.078 1 97.56 93 ASP B O 1
ATOM 1658 N N . ALA B 1 94 ? 12.352 -14.062 -12.203 1 97.5 94 ALA B N 1
ATOM 1659 C CA . ALA B 1 94 ? 11.039 -14.414 -12.727 1 97.5 94 ALA B CA 1
ATOM 1660 C C . ALA B 1 94 ? 10.812 -15.922 -12.695 1 97.5 94 ALA B C 1
ATOM 1662 O O . ALA B 1 94 ? 9.797 -16.422 -13.188 1 97.5 94 ALA B O 1
ATOM 1663 N N . THR B 1 95 ? 11.711 -16.656 -12.156 1 97.12 95 THR B N 1
ATOM 1664 C CA . THR B 1 95 ? 11.547 -18.109 -12.078 1 97.12 95 THR B CA 1
ATOM 1665 C C . THR B 1 95 ? 11.008 -18.516 -10.711 1 97.12 95 THR B C 1
ATOM 1667 O O . THR B 1 95 ? 10.672 -19.688 -10.5 1 97.12 95 THR B O 1
ATOM 1670 N N . GLN B 1 96 ? 10.898 -17.594 -9.797 1 96.88 96 GLN B N 1
ATOM 1671 C CA . GLN B 1 96 ? 10.484 -17.875 -8.43 1 96.88 96 GLN B CA 1
ATOM 1672 C C . GLN B 1 96 ? 8.992 -17.609 -8.242 1 96.88 96 GLN B C 1
ATOM 1674 O O . GLN B 1 96 ? 8.352 -17 -9.094 1 96.88 96 GLN B O 1
ATOM 1679 N N . HIS B 1 97 ? 8.477 -18.188 -7.129 1 97.56 97 HIS B N 1
ATOM 1680 C CA . HIS B 1 97 ? 7.121 -17.844 -6.699 1 97.56 97 HIS B CA 1
ATOM 1681 C C . HIS B 1 97 ? 7.117 -16.625 -5.785 1 97.56 97 HIS B C 1
ATOM 1683 O O . HIS B 1 97 ? 7.969 -16.5 -4.898 1 97.56 97 HIS B O 1
ATOM 1689 N N . TYR B 1 98 ? 6.211 -15.742 -6 1 98.44 98 TYR B N 1
ATOM 1690 C CA . TYR B 1 98 ? 6.047 -14.547 -5.172 1 98.44 98 TYR B CA 1
ATOM 1691 C C . TYR B 1 98 ? 4.68 -14.531 -4.5 1 98.44 98 TYR B C 1
ATOM 1693 O O . TYR B 1 98 ? 3.65 -14.469 -5.18 1 98.44 98 TYR B O 1
ATOM 1701 N N . HIS B 1 99 ? 4.621 -14.672 -3.176 1 98.69 99 HIS B N 1
ATOM 1702 C CA . HIS B 1 99 ? 3.402 -14.547 -2.383 1 98.69 99 HIS B CA 1
ATOM 1703 C C . HIS B 1 99 ? 3.297 -13.164 -1.753 1 98.69 99 HIS B C 1
ATOM 1705 O O . HIS B 1 99 ? 4.156 -12.766 -0.964 1 98.69 99 HIS B O 1
ATOM 1711 N N . VAL B 1 100 ? 2.285 -12.367 -2.199 1 98.88 100 VAL B N 1
ATOM 1712 C CA . VAL B 1 100 ? 2.1 -11 -1.728 1 98.88 100 VAL B CA 1
ATOM 1713 C C . VAL B 1 100 ? 0.762 -10.883 -1 1 98.88 100 VAL B C 1
ATOM 1715 O O . VAL B 1 100 ? -0.223 -10.406 -1.572 1 98.88 100 VAL B O 1
ATOM 1718 N N . PRO B 1 101 ? 0.737 -11.203 0.26 1 98.88 101 PRO B N 1
ATOM 1719 C CA . PRO B 1 101 ? -0.515 -11.203 1.02 1 98.88 101 PRO B CA 1
ATOM 1720 C C . PRO B 1 101 ? -0.842 -9.836 1.622 1 98.88 101 PRO B C 1
ATOM 1722 O O . PRO B 1 101 ? 0.023 -8.961 1.678 1 98.88 101 PRO B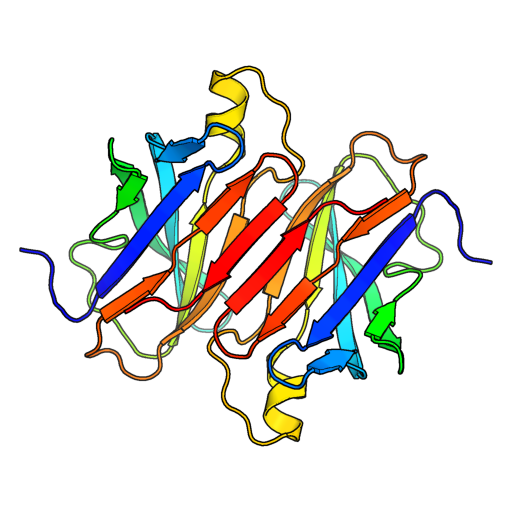 O 1
ATOM 1725 N N . LEU B 1 102 ? -2.074 -9.719 1.938 1 98.75 102 LEU B N 1
ATOM 1726 C CA . LEU B 1 102 ? -2.574 -8.531 2.625 1 98.75 102 LEU B CA 1
ATOM 1727 C C . LEU B 1 102 ? -3.291 -8.914 3.916 1 98.75 102 LEU B C 1
ATOM 1729 O O . LEU B 1 102 ? -4.219 -9.727 3.898 1 98.75 102 LEU B O 1
ATOM 1733 N N . THR B 1 103 ? -2.777 -8.523 5.078 1 98.69 103 THR B N 1
ATOM 1734 C CA . THR B 1 103 ? -3.57 -8.484 6.305 1 98.69 103 THR B CA 1
ATOM 1735 C C . THR B 1 103 ? -4.352 -7.18 6.406 1 98.69 103 THR B C 1
ATOM 1737 O O . THR B 1 103 ? -3.764 -6.098 6.383 1 98.69 103 THR B O 1
ATOM 1740 N N . LEU B 1 104 ? -5.605 -7.277 6.594 1 98.75 104 LEU B N 1
ATOM 1741 C CA . LEU B 1 104 ? -6.465 -6.145 6.266 1 98.75 104 LEU B CA 1
ATOM 1742 C C . LEU B 1 104 ? -7.418 -5.836 7.418 1 98.75 104 LEU B C 1
ATOM 1744 O O . LEU B 1 104 ? -7.988 -6.75 8.016 1 98.75 104 LEU B O 1
ATOM 1748 N N . SER B 1 105 ? -7.59 -4.656 7.77 1 98.62 105 SER B N 1
ATOM 1749 C CA . SER B 1 105 ? -8.695 -4.09 8.531 1 98.62 105 SER B CA 1
ATOM 1750 C C . SER B 1 105 ? -9.242 -2.834 7.859 1 98.62 105 SER B C 1
ATOM 1752 O O . SER B 1 105 ? -8.609 -2.279 6.961 1 98.62 105 SER B O 1
ATOM 1754 N N . PRO B 1 106 ? -10.453 -2.361 8.297 1 98.12 106 PRO B N 1
ATOM 1755 C CA . PRO B 1 106 ? -11 -1.157 7.668 1 98.12 106 PRO B CA 1
ATOM 1756 C C . PRO B 1 106 ? -10.094 0.062 7.836 1 98.12 106 PRO B C 1
ATOM 1758 O O . PRO B 1 106 ? -10.227 1.035 7.09 1 98.12 106 PRO B O 1
ATOM 1761 N N . TRP B 1 107 ? -9.102 0.019 8.82 1 98.44 107 TRP B N 1
ATOM 1762 C CA . TRP B 1 107 ? -8.359 1.223 9.188 1 98.44 107 TRP B CA 1
ATOM 1763 C C . TRP B 1 107 ? -6.859 0.971 9.133 1 98.44 107 TRP B C 1
ATOM 1765 O O . TRP B 1 107 ? -6.07 1.795 9.602 1 98.44 107 TRP B O 1
ATOM 1775 N N . GLY B 1 108 ? -6.453 -0.204 8.578 1 98.69 108 GLY B N 1
ATOM 1776 C CA . GLY B 1 108 ? -5.043 -0.54 8.438 1 98.69 108 GLY B CA 1
ATOM 1777 C C . GLY B 1 108 ? -4.809 -1.795 7.621 1 98.69 108 GLY B C 1
ATOM 1778 O O . GLY B 1 108 ? -5.723 -2.594 7.422 1 98.69 108 GLY B O 1
ATOM 1779 N N . TYR B 1 109 ? -3.613 -1.881 7.125 1 98.88 109 TYR B N 1
ATOM 1780 C CA . TYR B 1 109 ? -3.23 -3.111 6.438 1 98.88 109 TYR B CA 1
ATOM 1781 C C . TYR B 1 109 ? -1.72 -3.309 6.477 1 98.88 109 TYR B C 1
ATOM 1783 O O . TYR B 1 109 ? -0.974 -2.379 6.793 1 98.88 109 TYR B O 1
ATOM 1791 N N . SER B 1 110 ? -1.301 -4.539 6.211 1 98.81 110 SER B N 1
ATOM 1792 C CA . SER B 1 110 ? 0.107 -4.895 6.066 1 98.81 110 SER B CA 1
ATOM 1793 C C . SER B 1 110 ? 0.313 -5.887 4.93 1 98.81 110 SER B C 1
ATOM 1795 O O . SER B 1 110 ? -0.625 -6.574 4.52 1 98.81 110 SER B O 1
ATOM 1797 N N . THR B 1 111 ? 1.424 -5.844 4.402 1 98.88 111 THR B N 1
ATOM 1798 C CA . THR B 1 111 ? 1.84 -6.766 3.355 1 98.88 111 THR B CA 1
ATOM 1799 C C . THR B 1 111 ? 3.318 -7.117 3.496 1 98.88 111 THR B C 1
ATOM 1801 O O . THR B 1 111 ? 4.066 -6.41 4.176 1 98.88 111 THR B O 1
ATOM 1804 N N . TYR B 1 112 ? 3.697 -8.227 2.908 1 98.62 112 TYR B N 1
ATOM 1805 C CA . TYR B 1 112 ? 5.078 -8.688 2.9 1 98.62 112 TYR B CA 1
ATOM 1806 C C . TYR B 1 112 ? 5.324 -9.656 1.746 1 98.62 112 TYR B C 1
ATOM 1808 O O . TYR B 1 112 ? 4.379 -10.164 1.141 1 98.62 112 TYR B O 1
ATOM 1816 N N . ARG B 1 113 ? 6.559 -9.828 1.427 1 98.31 113 ARG B N 1
ATOM 1817 C CA . ARG B 1 113 ? 6.941 -10.875 0.478 1 98.31 113 ARG B CA 1
ATOM 1818 C C . ARG B 1 113 ? 6.918 -12.25 1.137 1 98.31 113 ARG B C 1
ATOM 1820 O O . ARG B 1 113 ? 7.809 -12.578 1.921 1 98.31 113 ARG B O 1
ATOM 1827 N N . GLY B 1 114 ? 5.828 -12.953 0.782 1 93.56 114 GLY B N 1
ATOM 1828 C CA . GLY B 1 114 ? 5.738 -14.305 1.301 1 93.56 114 GLY B CA 1
ATOM 1829 C C . GLY B 1 114 ? 6.453 -15.328 0.434 1 93.56 114 GLY B C 1
ATOM 1830 O O . GLY B 1 114 ? 6.965 -14.992 -0.636 1 93.56 114 GLY B O 1
ATOM 1831 N N . SER B 1 115 ? 6.633 -16.609 1.021 1 85.5 115 SER B N 1
ATOM 1832 C CA . SER B 1 115 ? 7.266 -17.703 0.301 1 85.5 115 SER B CA 1
ATOM 1833 C C . SER B 1 115 ? 6.223 -18.641 -0.309 1 85.5 115 SER B C 1
ATOM 1835 O O . SER B 1 115 ? 5.082 -18.688 0.158 1 85.5 115 SER B O 1
#

pLDDT: mean 97.7, std 2.2, range [85.5, 98.94]

Solvent-accessible surface area (backbone atoms only — not comparable to full-atom values): 11648 Å² total; per-residue (Å²): 134,85,64,62,38,37,44,26,37,36,33,36,25,62,77,77,70,40,48,37,52,62,33,42,33,38,26,29,37,56,55,92,97,39,75,42,80,53,30,70,36,53,20,34,79,76,4,36,27,82,53,38,34,74,97,50,83,57,60,61,43,45,36,36,40,37,37,42,44,35,67,52,33,50,76,71,72,41,78,56,41,33,62,35,46,53,51,44,31,54,37,80,62,38,71,45,58,42,25,51,33,36,43,34,42,51,51,31,39,34,38,37,72,42,123,134,85,63,63,37,36,44,25,37,36,32,35,27,63,77,78,70,41,48,37,52,63,34,42,32,38,26,29,38,56,56,91,94,40,77,42,78,54,29,72,37,54,20,35,80,77,5,37,28,82,52,37,34,73,96,50,84,56,60,60,42,44,35,35,40,36,39,40,46,33,68,52,34,50,76,71,71,42,79,57,41,33,63,36,45,54,52,44,33,53,37,79,61,39,73,45,57,41,24,53,34,36,45,34,42,51,52,30,40,34,38,37,71,40,124

Radius of gyration: 17.33 Å; Cα contacts (8 Å, |Δi|>4): 601; chains: 2; bounding box: 45×53×35 Å

Secondary structure (DSSP, 8-state):
---SS-EEEEEEETTTTEE-TT-EEEEEEEETTEEEEEEEEE--TTSEES-SSTT----SEEEEEEE-HHHHHHHTT---S-S-EEEEEEES-TTS-EE--EEEETTEEEEE-B-/---SS-EEEEEEETTTTEE-TT-EEEEEEEETTEEEEEEEEE--TTSEES-SSTT----SEEEEEEE-HHHHHHHTT---S-S-EEEEEEES-TTS-EE--EEEETTEEEEE-B-

Foldseek 3Di:
DQAQLAEKEFEAAVVVPATQWFWKKWKWFDDPNDTDTQAIDTQHRRRMDSHRRPPDQFDWGKMKIKTQCQVSCVVVVHAAPDRIDIDIDTDHDSNHYWYWYWYDYSYDIDTDTDD/DQAQLAEKEFEAAVVVRATQWFWKKWKWFDDPNDTDTQAIDTQHRRRMDRHRRPPDQFDWGKMKIKTQCQVSCVVVVHAAPDRIDIDIDTDHDSNHYWYWYWYDYSYDIDTDTDD

Sequence (230 aa):
MVPTASISAHVLDISGGKPAAGIQILAYFQVDDSWKKIGSEFTQTNGRVDWVSPNVPLESGTYRLVYLTKPYYNQQGIDTFYPYVEVIFEVKDATQHYHVPLTLSPWGYSTYRGSMVPTASISAHVLDISGGKPAAGIQILAYFQVDDSWKKIGSEFTQTNGRVDWVSPNVPLESGTYRLVYLTKPYYNQQGIDTFYPYVEVIFEVKDATQHYHVPLTLSPWGYSTYRGS

InterPro domains:
  IPR000895 Transthyretin/hydroxyisourate hydrolase [PR00189] (6-26)
  IPR000895 Transthyretin/hydroxyisourate hydrolase [PR00189] (38-63)
  IPR000895 Transthyretin/hydroxyisourate hydrolase [PR00189] (64-93)
  IPR014306 Hydroxyisourate hydrolase [TIGR02962] (5-115)
  IPR014306 Hydroxyisourate hydrolase [cd05822] (7-115)
  IPR023416 Transthyretin/hydroxyisourate hydrolase domain [PF00576] (7-114)
  IPR023416 Transthyretin/hydroxyisourate hydrolase domain [PTHR10395] (6-115)
  IPR023416 Transthyretin/hydroxyisourate hydrolase domain [SM00095] (3-114)
  IPR023418 Transthyretin, thyroxine binding site [PS00768] (10-25)
  IPR023419 Transthyretin, conserved site [PS00769] (98-110)
  IPR036817 Transthyretin/hydroxyisourate hydrolase domain superfamily [G3DSA:2.60.40.180] (2-113)
  IPR036817 Transthyretin/hydroxyisourate hydrolase domain superfamily [SSF49472] (5-115)